Protein AF-0000000079727517 (afdb_homodimer)

Radius of gyration: 18.73 Å; Cα contacts (8 Å, |Δi|>4): 676; chains: 2; bounding box: 42×59×42 Å

Solvent-accessible surface area (backbone atoms only — not comparable to full-atom values): 14685 Å² total; per-residue (Å²): 104,67,64,55,51,48,47,49,37,67,72,33,65,82,34,53,76,78,27,42,38,37,55,71,41,51,51,40,84,72,49,74,44,89,66,42,35,34,29,32,32,32,45,35,50,65,54,44,8,37,54,83,44,29,51,29,67,19,50,52,42,23,54,49,39,59,41,45,49,61,43,48,35,61,50,65,74,39,60,62,46,68,41,34,43,36,39,41,49,72,45,89,45,62,44,76,40,50,35,39,38,41,27,34,61,76,47,73,62,93,48,37,38,35,34,38,33,40,32,25,42,84,83,69,42,74,25,33,37,35,40,37,35,31,37,54,53,73,58,102,73,63,71,130,105,68,67,57,50,48,47,47,35,66,73,34,65,83,33,53,75,76,27,41,39,37,55,71,40,50,50,40,84,72,49,74,43,90,66,41,34,34,31,33,34,32,45,34,50,64,56,44,7,38,54,85,43,30,50,30,66,17,50,52,43,24,54,50,39,61,41,45,51,60,44,48,34,63,50,65,75,39,60,62,46,68,40,33,42,36,37,41,50,71,44,89,44,61,44,76,41,49,36,39,37,41,27,33,58,76,45,72,62,94,49,37,38,36,35,38,33,40,30,25,41,82,83,69,43,74,25,33,39,35,39,37,36,32,36,55,52,74,56,96,78,58,71,131

Sequence (288 aa):
MQKELEKFSKFAPSFKLPPPAFVELSGEFISYRRKKELTCSFYIEPRFSNPMGVFQGGFLAAAFDNTFGPLCYLAAGKPTTTLELSVSYIRMIKENQRIRVTARVVARGNQHIYLEAEAFDEEEKLVAKSTTQVLILKFPGEQSMQKELEKFSKFAPSFKLPPPAFVELSGEFISYRRKKELTCSFYIEPRFSNPMGVFQGGFLAAAFDNTFGPLCYLAAGKPTTTLELSVSYIRMIKENQRIRVTARVVARGNQHIYLEAEAFDEEEKLVAKSTTQVLILKFPGEQS

Organism: NCBI:txid2484979

Nearest PDB structures (foldseek):
  4xy5-assembly1_A  TM=9.580E-01  e=8.318E-10  Streptococcus pneumoniae TIGR4
  4zrb-assembly1_D  TM=9.451E-01  e=8.837E-10  Streptococcus pneumoniae TIGR4
  3lbe-assembly1_B  TM=9.459E-01  e=8.837E-10  Streptococcus mutans UA159
  4xy6-assembly1_A  TM=9.466E-01  e=9.974E-10  Streptococcus pneumoniae TIGR4
  2ov9-assembly1_A  TM=8.703E-01  e=6.892E-08  Rhodococcus jostii RHA1

pLDDT: mean 87.66, std 15.04, range [43.44, 98.94]

InterPro domains:
  IPR003736 Phenylacetic acid degradation-related domain [TIGR00369] (37-135)
  IPR006683 Thioesterase domain [PF03061] (53-128)
  IPR029069 HotDog domain superfamily [SSF54637] (17-132)
  IPR039298 Acyl-coenzyme A thioesterase 13 [PTHR21660] (24-132)

Foldseek 3Di:
DVVLQVVVCVLPVVAPPPHPLCVVQVKDWDDDDQLWKTKIKGAFAQVQADPVQWRDPVVVQSVQCSGCLSSVCRNLVAHKAWDDKDKFFDAIDGHGFMKMKMKGFPDDDDFKTKMKMWIATPVRDTGMIMITMMTGDDPPPPDD/DVVVQVVVCVLPVVAPPPHPLCVVQVKDWDDDDQLWKTKIKGAFAQVQADPVQWRDPVVVQSVQCSGCLSSVCRNLVADKAWDDKDKDFDAIDGHGFMKMKMKGFPDDDPFKTKMKMWIATPVRDTGMIMITMMTGDDDPPDDD

Secondary structure (DSSP, 8-state):
-HHHHHHHHHHSTTS-SSPHHHHHTTEEEEEEETTTEEEEEEE--GGGB-TTSBBPHHHHHHHHHHHHHHHHHHHHSS-EEEEEEEEEE-S--BSSSEEEEEEEEEEE-SSEEEEEEEEE-TT--EEEEEEEEEEEPPPTT---/-HHHHHHHHHHSTTS-SSPHHHHHTT-EEEEEETTTEEEEEEE--GGGB-TTSBBPHHHHHHHHHHHHHHHHHHHHSS-EEEEEEEEEE-S--BSSSEEEEEEEEEEE-SSEEEEEEEEE-TT--EEEEEEEEEEEPPPTT---

Structure (mmCIF, N/CA/C/O backbone):
data_AF-0000000079727517-model_v1
#
loop_
_entity.id
_entity.type
_entity.pdbx_description
1 polymer 'PaaI family thioesterase'
#
loop_
_atom_site.group_PDB
_atom_site.id
_atom_site.type_symbol
_atom_site.label_atom_id
_atom_site.label_alt_id
_atom_site.label_comp_id
_atom_site.label_asym_id
_atom_site.label_entity_id
_atom_site.label_seq_id
_atom_site.pdbx_PDB_ins_code
_atom_site.Cartn_x
_atom_site.Cartn_y
_atom_site.Cartn_z
_atom_site.occupancy
_atom_site.B_iso_or_equiv
_atom_site.auth_seq_id
_atom_site.auth_comp_id
_atom_site.auth_asym_id
_atom_site.auth_atom_id
_atom_site.pdbx_PDB_model_num
ATOM 1 N N . MET A 1 1 ? -12.406 21.828 7.949 1 52.94 1 MET A N 1
ATOM 2 C CA . MET A 1 1 ? -11.734 21.078 6.902 1 52.94 1 MET A CA 1
ATOM 3 C C . MET A 1 1 ? -11.125 22 5.863 1 52.94 1 MET A C 1
ATOM 5 O O . MET A 1 1 ? -9.945 21.875 5.523 1 52.94 1 MET A O 1
ATOM 9 N N . GLN A 1 2 ? -11.984 22.859 5.402 1 55.66 2 GLN A N 1
ATOM 10 C CA . GLN A 1 2 ? -11.516 23.797 4.398 1 55.66 2 GLN A CA 1
ATOM 11 C C . GLN A 1 2 ? -10.375 24.656 4.941 1 55.66 2 GLN A C 1
ATOM 13 O O . GLN A 1 2 ? -9.383 24.891 4.254 1 55.66 2 GLN A O 1
ATOM 18 N N . LYS A 1 3 ? -10.539 25.172 6.156 1 56.41 3 LYS A N 1
ATOM 19 C CA . LYS A 1 3 ? -9.523 26.016 6.77 1 56.41 3 LYS A CA 1
ATOM 20 C C . LYS A 1 3 ? -8.211 25.266 6.957 1 56.41 3 LYS A C 1
ATOM 22 O O . LYS A 1 3 ? -7.129 25.828 6.746 1 56.41 3 LYS A O 1
ATOM 27 N N . GLU A 1 4 ? -8.32 24 7.293 1 56.59 4 GLU A N 1
ATOM 28 C CA . GLU A 1 4 ? -7.133 23.156 7.488 1 56.59 4 GLU A CA 1
ATOM 29 C C . GLU A 1 4 ? -6.426 22.891 6.164 1 56.59 4 GLU A C 1
ATOM 31 O O . GLU A 1 4 ? -5.195 22.891 6.102 1 56.59 4 GLU A O 1
ATOM 36 N N . LEU A 1 5 ? -7.285 22.641 5.199 1 61.28 5 LEU A N 1
ATOM 37 C CA . LEU A 1 5 ? -6.723 22.469 3.865 1 61.28 5 LEU A CA 1
ATOM 38 C C . LEU A 1 5 ? -5.996 23.734 3.41 1 61.28 5 LEU A C 1
ATOM 40 O O . LEU A 1 5 ? -4.926 23.641 2.803 1 61.28 5 LEU A O 1
ATOM 44 N N . GLU A 1 6 ? -6.676 24.859 3.695 1 57.47 6 GLU A N 1
ATOM 45 C CA . GLU A 1 6 ? -6.09 26.156 3.359 1 57.47 6 GLU A CA 1
ATOM 46 C C . GLU A 1 6 ? -4.785 26.375 4.117 1 57.47 6 GLU A C 1
ATOM 48 O O . GLU A 1 6 ? -3.834 26.938 3.57 1 57.47 6 GLU A O 1
ATOM 53 N N . LYS A 1 7 ? -4.902 26.016 5.32 1 56.25 7 LYS A N 1
ATOM 54 C CA . LYS A 1 7 ? -3.691 26.125 6.133 1 56.25 7 LYS A CA 1
ATOM 55 C C . LYS A 1 7 ? -2.584 25.219 5.586 1 56.25 7 LYS A C 1
ATOM 57 O O . LYS A 1 7 ? -1.417 25.609 5.555 1 56.25 7 LYS A O 1
ATOM 62 N N . PHE A 1 8 ? -3.016 24 5.227 1 57.41 8 PHE A N 1
ATOM 63 C CA . PHE A 1 8 ? -2.055 23.109 4.578 1 57.41 8 PHE A CA 1
ATOM 64 C C . PHE A 1 8 ? -1.468 23.766 3.334 1 57.41 8 PHE A C 1
ATOM 66 O O . PHE A 1 8 ? -0.267 23.656 3.078 1 57.41 8 PHE A O 1
ATOM 73 N N . SER A 1 9 ? -2.375 24.312 2.592 1 58.44 9 SER A N 1
ATOM 74 C CA . SER A 1 9 ? -1.957 24.984 1.364 1 58.44 9 SER A CA 1
ATOM 75 C C . SER A 1 9 ? -0.999 26.141 1.659 1 58.44 9 SER A C 1
ATOM 77 O O . SER A 1 9 ? -0.076 26.391 0.884 1 58.44 9 SER A O 1
ATOM 79 N N . LYS A 1 10 ? -1.221 26.891 2.701 1 55.22 10 LYS A N 1
ATOM 80 C CA . LYS A 1 10 ? -0.375 28.016 3.08 1 55.22 10 LYS A CA 1
ATOM 81 C C . LYS A 1 10 ? 1.001 27.547 3.539 1 55.22 10 LYS A C 1
ATOM 83 O O . LYS A 1 10 ? 2.004 28.219 3.316 1 55.22 10 LYS A O 1
ATOM 88 N N . PHE A 1 11 ? 0.916 26.453 4.184 1 52.47 11 PHE A N 1
ATOM 89 C CA . PHE A 1 11 ? 2.16 25.953 4.75 1 52.47 11 PHE A CA 1
ATOM 90 C C . PHE A 1 11 ? 2.979 25.219 3.686 1 52.47 11 PHE A C 1
ATOM 92 O O . PHE A 1 11 ? 4.203 25.141 3.793 1 52.47 11 PHE A O 1
ATOM 99 N N . ALA A 1 12 ? 2.416 24.719 2.783 1 50.53 12 ALA A N 1
ATOM 100 C CA . ALA A 1 12 ? 3.127 24.062 1.687 1 50.53 12 ALA A CA 1
ATOM 101 C C . ALA A 1 12 ? 2.643 24.578 0.334 1 50.53 12 ALA A C 1
ATOM 103 O O . ALA A 1 12 ? 2.102 23.828 -0.471 1 50.53 12 ALA A O 1
ATOM 104 N N . PRO A 1 13 ? 2.791 25.875 0.227 1 52.28 13 PRO A N 1
ATOM 105 C CA . PRO A 1 13 ? 2.25 26.484 -0.99 1 52.28 13 PRO A CA 1
ATOM 106 C C . PRO A 1 13 ? 2.709 25.766 -2.26 1 52.28 13 PRO A C 1
ATOM 108 O O . PRO A 1 13 ? 2.006 25.797 -3.275 1 52.28 13 PRO A O 1
ATOM 111 N N . SER A 1 14 ? 3.809 25.297 -2.127 1 52.78 14 SER A N 1
ATOM 112 C CA . SER A 1 14 ? 4.348 24.641 -3.314 1 52.78 14 SER A CA 1
ATOM 113 C C . SER A 1 14 ? 3.795 23.234 -3.471 1 52.78 14 SER A C 1
ATOM 115 O O . SER A 1 14 ? 4.027 22.578 -4.488 1 52.78 14 SER A O 1
ATOM 117 N N . PHE A 1 15 ? 3.062 22.922 -2.453 1 56.5 15 PHE A N 1
ATOM 118 C CA . PHE A 1 15 ? 2.586 21.531 -2.453 1 56.5 15 PHE A CA 1
ATOM 119 C C . PHE A 1 15 ? 1.224 21.438 -3.125 1 56.5 15 PHE A C 1
ATOM 121 O O . PHE A 1 15 ? 0.347 22.266 -2.896 1 56.5 15 PHE A O 1
ATOM 128 N N . LYS A 1 16 ? 1.167 20.734 -4.137 1 61.16 16 LYS A N 1
ATOM 129 C CA . LYS A 1 16 ? -0.107 20.484 -4.801 1 61.16 16 LYS A CA 1
ATOM 130 C C . LYS A 1 16 ? -1.099 19.812 -3.852 1 61.16 16 LYS A C 1
ATOM 132 O O . LYS A 1 16 ? -0.852 18.719 -3.363 1 61.16 16 LYS A O 1
ATOM 137 N N . LEU A 1 17 ? -1.995 20.484 -3.213 1 68.38 17 LEU A N 1
ATOM 138 C CA . LEU A 1 17 ? -3.041 19.906 -2.379 1 68.38 17 LEU A CA 1
ATOM 139 C C . LEU A 1 17 ? -4.375 19.891 -3.113 1 68.38 17 LEU A C 1
ATOM 141 O O . LEU A 1 17 ? -4.73 20.859 -3.791 1 68.38 17 LEU A O 1
ATOM 145 N N . PRO A 1 18 ? -5.059 18.781 -3.016 1 78.38 18 PRO A N 1
ATOM 146 C CA . PRO A 1 18 ? -4.621 17.5 -2.465 1 78.38 18 PRO A CA 1
ATOM 147 C C . PRO A 1 18 ? -3.549 16.828 -3.32 1 78.38 18 PRO A C 1
ATOM 149 O O . PRO A 1 18 ? -3.467 17.078 -4.523 1 78.38 18 PRO A O 1
ATOM 152 N N . PRO A 1 19 ? -2.715 16 -2.734 1 82.44 19 PRO A N 1
ATOM 153 C CA . PRO A 1 19 ? -1.69 15.297 -3.504 1 82.44 19 PRO A CA 1
ATOM 154 C C . PRO A 1 19 ? -2.283 14.414 -4.605 1 82.44 19 PRO A C 1
ATOM 156 O O . PRO A 1 19 ? -3.398 13.906 -4.461 1 82.44 19 PRO A O 1
ATOM 159 N N . PRO A 1 20 ? -1.533 14.289 -5.738 1 86 20 PRO A N 1
ATOM 160 C CA . PRO A 1 20 ? -1.997 13.438 -6.836 1 86 20 PRO A CA 1
ATOM 161 C C . PRO A 1 20 ? -2.396 12.039 -6.371 1 86 20 PRO A C 1
ATOM 163 O O . PRO A 1 20 ? -3.424 11.516 -6.805 1 86 20 PRO A O 1
ATOM 166 N N . ALA A 1 21 ? -1.623 11.492 -5.484 1 87.38 21 ALA A N 1
ATOM 167 C CA . ALA A 1 21 ? -1.908 10.148 -4.98 1 87.38 21 ALA A CA 1
ATOM 168 C C . ALA A 1 21 ? -3.273 10.102 -4.305 1 87.38 21 ALA A C 1
ATOM 170 O O . ALA A 1 21 ? -3.971 9.086 -4.371 1 87.38 21 ALA A O 1
ATOM 171 N N . PHE A 1 22 ? -3.684 11.156 -3.643 1 90.44 22 PHE A N 1
ATOM 172 C CA . PHE A 1 22 ? -4.977 11.25 -2.975 1 90.44 22 PHE A CA 1
ATOM 173 C C . PHE A 1 22 ? -6.105 11.328 -3.994 1 90.44 22 PHE A C 1
ATOM 175 O O . PHE A 1 22 ? -7.117 10.633 -3.865 1 90.44 22 PHE A O 1
ATOM 182 N N . VAL A 1 23 ? -5.867 12.062 -4.977 1 89.44 23 VAL A N 1
ATOM 183 C CA . VAL A 1 23 ? -6.852 12.227 -6.043 1 89.44 23 VAL A CA 1
ATOM 184 C C . VAL A 1 23 ? -7.02 10.914 -6.801 1 89.44 23 VAL A C 1
ATOM 186 O O . VAL A 1 23 ? -8.141 10.531 -7.148 1 89.44 23 VAL A O 1
ATOM 189 N N . GLU A 1 24 ? -5.945 10.25 -7.016 1 91.38 24 GLU A N 1
ATOM 190 C CA . GLU A 1 24 ? -5.953 9 -7.77 1 91.38 24 GLU A CA 1
ATOM 191 C C . GLU A 1 24 ? -6.867 7.965 -7.117 1 91.38 24 GLU A C 1
ATOM 193 O O . GLU A 1 24 ? -7.527 7.188 -7.809 1 91.38 24 GLU A O 1
ATOM 198 N N . LEU A 1 25 ? -6.953 8.016 -5.781 1 93.56 25 LEU A N 1
ATOM 199 C CA . LEU A 1 25 ? -7.781 7.055 -5.062 1 93.56 25 LEU A CA 1
ATOM 200 C C . LEU A 1 25 ? -9.156 7.637 -4.77 1 93.56 25 LEU A C 1
ATOM 202 O O . LEU A 1 25 ? -9.867 7.148 -3.889 1 93.56 25 LEU A O 1
ATOM 206 N N . SER A 1 26 ? -9.469 8.789 -5.418 1 94 26 SER A N 1
ATOM 207 C CA . SER A 1 26 ? -10.75 9.445 -5.215 1 94 26 SER A CA 1
ATOM 208 C C . SER A 1 26 ? -10.977 9.773 -3.744 1 94 26 SER A C 1
ATOM 210 O O . SER A 1 26 ? -12.055 9.508 -3.201 1 94 26 SER A O 1
ATOM 212 N N . GLY A 1 27 ? -9.945 10.312 -3.133 1 93.75 27 GLY A N 1
ATOM 213 C CA . GLY A 1 27 ? -9.977 10.633 -1.714 1 93.75 27 GLY A CA 1
ATOM 214 C C . GLY A 1 27 ? -10.836 11.836 -1.392 1 93.75 27 GLY A C 1
ATOM 215 O O . GLY A 1 27 ? -10.938 12.766 -2.195 1 93.75 27 GLY A O 1
ATOM 216 N N . GLU A 1 28 ? -11.484 11.781 -0.248 1 91.75 28 GLU A N 1
ATOM 217 C CA . GLU A 1 28 ? -12.227 12.898 0.337 1 91.75 28 GLU A CA 1
ATOM 218 C C . GLU A 1 28 ? -11.898 13.055 1.818 1 91.75 28 GLU A C 1
ATOM 220 O O . GLU A 1 28 ? -11.859 12.078 2.562 1 91.75 28 GLU A O 1
ATOM 225 N N . PHE A 1 29 ? -11.664 14.25 2.182 1 91.5 29 PHE A N 1
ATOM 226 C CA . PHE A 1 29 ? -11.492 14.531 3.6 1 91.5 29 PHE A CA 1
ATOM 227 C C . PHE A 1 29 ? -12.836 14.602 4.309 1 91.5 29 PHE A C 1
ATOM 229 O O . PHE A 1 29 ? -13.734 15.32 3.871 1 91.5 29 PHE A O 1
ATOM 236 N N . ILE A 1 30 ? -12.93 13.883 5.418 1 93.81 30 ILE A N 1
ATOM 237 C CA . ILE A 1 30 ? -14.219 13.789 6.098 1 93.81 30 ILE A CA 1
ATOM 238 C C . ILE A 1 30 ? -14.18 14.602 7.391 1 93.81 30 ILE A C 1
ATOM 240 O O . ILE A 1 30 ? -15.078 15.398 7.664 1 93.81 30 ILE A O 1
ATOM 244 N N . SER A 1 31 ? -13.219 14.352 8.242 1 93.25 31 SER A N 1
ATOM 245 C CA . SER A 1 31 ? -13.133 15.055 9.516 1 93.25 31 SER A CA 1
ATOM 246 C C . SER A 1 31 ? -11.695 15.133 10.008 1 93.25 31 SER A C 1
ATOM 248 O O . SER A 1 31 ? -10.844 14.344 9.586 1 93.25 31 SER A O 1
ATOM 250 N N . TYR A 1 32 ? -11.492 16.141 10.812 1 93.19 32 TYR A N 1
ATOM 251 C CA . TYR A 1 32 ? -10.172 16.391 11.383 1 93.19 32 TYR A CA 1
ATOM 252 C C . TYR A 1 32 ? -10.281 16.906 12.805 1 93.19 32 TYR A C 1
ATOM 254 O O . TYR A 1 32 ? -11.008 17.875 13.07 1 93.19 32 TYR A O 1
ATOM 262 N N . ARG A 1 33 ? -9.68 16.141 13.688 1 93.69 33 ARG A N 1
ATOM 263 C CA . ARG A 1 33 ? -9.43 16.656 15.031 1 93.69 33 ARG A CA 1
ATOM 264 C C . ARG A 1 33 ? -7.98 17.109 15.18 1 93.69 33 ARG A C 1
ATOM 266 O O . ARG A 1 33 ? -7.055 16.312 15.016 1 93.69 33 ARG A O 1
ATOM 273 N N . ARG A 1 34 ? -7.727 18.25 15.586 1 90.56 34 ARG A N 1
ATOM 274 C CA . ARG A 1 34 ? -6.438 18.938 15.523 1 90.56 34 ARG A CA 1
ATOM 275 C C . ARG A 1 34 ? -5.34 18.078 16.141 1 90.56 34 ARG A C 1
ATOM 277 O O . ARG A 1 34 ? -5.395 17.75 17.328 1 90.56 34 ARG A O 1
ATOM 284 N N . LYS A 1 35 ? -4.367 17.688 15.281 1 91.56 35 LYS A N 1
ATOM 285 C CA . LYS A 1 35 ? -3.119 17 15.609 1 91.56 35 LYS A CA 1
ATOM 286 C C . LYS A 1 35 ? -3.387 15.633 16.234 1 91.56 35 LYS A C 1
ATOM 288 O O . LYS A 1 35 ? -2.473 14.992 16.75 1 91.56 35 LYS A O 1
ATOM 293 N N . LYS A 1 36 ? -4.641 15.195 16.125 1 95.31 36 LYS A N 1
ATOM 294 C CA . LYS A 1 36 ? -4.969 13.969 16.844 1 95.31 36 LYS A CA 1
ATOM 295 C C . LYS A 1 36 ? -5.531 12.914 15.898 1 95.31 36 LYS A C 1
ATOM 297 O O . LYS A 1 36 ? -5.195 11.734 16.016 1 95.31 36 LYS A O 1
ATOM 302 N N . GLU A 1 37 ? -6.414 13.391 15.047 1 97.12 37 GLU A N 1
ATOM 303 C CA . GLU A 1 37 ? -7.156 12.406 14.266 1 97.12 37 GLU A CA 1
ATOM 304 C C . GLU A 1 37 ? -7.555 12.969 12.906 1 97.12 37 GLU A C 1
ATOM 306 O O . GLU A 1 37 ? -7.914 14.141 12.797 1 97.12 37 GLU A O 1
ATOM 311 N N . LEU A 1 38 ? -7.5 12.172 11.875 1 96.38 38 LEU A N 1
ATOM 312 C CA . LEU A 1 38 ? -7.949 12.5 10.531 1 96.38 38 LEU A CA 1
ATOM 313 C C . LEU A 1 38 ? -8.758 11.352 9.93 1 96.38 38 LEU A C 1
ATOM 315 O O . LEU A 1 38 ? -8.359 10.188 10.023 1 96.38 38 LEU A O 1
ATOM 319 N N . THR A 1 39 ? -9.906 11.695 9.391 1 97.38 39 THR A N 1
ATOM 320 C CA . THR A 1 39 ? -10.727 10.719 8.688 1 97.38 39 THR A CA 1
ATOM 321 C C . THR A 1 39 ? -10.875 11.086 7.215 1 97.38 39 THR A C 1
ATOM 323 O O . THR A 1 39 ? -11.18 12.234 6.883 1 97.38 39 THR A O 1
ATOM 326 N N . CYS A 1 40 ? -10.602 10.156 6.367 1 96.62 40 CYS A N 1
ATOM 327 C CA . CYS A 1 40 ? -10.773 10.289 4.922 1 96.62 40 CYS A CA 1
ATOM 328 C C . CYS A 1 40 ? -11.656 9.172 4.371 1 96.62 40 CYS A C 1
ATOM 330 O O . CYS A 1 40 ? -11.875 8.164 5.043 1 96.62 40 CYS A O 1
ATOM 332 N N . SER A 1 41 ? -12.172 9.398 3.217 1 97.25 41 SER A N 1
ATOM 333 C CA . SER A 1 41 ? -12.906 8.383 2.467 1 97.25 41 SER A CA 1
ATOM 334 C C . SER A 1 41 ? -12.32 8.195 1.074 1 97.25 41 SER A C 1
ATOM 336 O O . SER A 1 41 ? -11.766 9.133 0.491 1 97.25 41 SER A O 1
ATOM 338 N N . PHE A 1 42 ? -12.406 6.961 0.565 1 97.38 42 PHE A N 1
ATOM 339 C CA . PHE A 1 42 ? -11.875 6.609 -0.747 1 97.38 42 PHE A CA 1
ATOM 340 C C . PHE A 1 42 ? -12.867 5.758 -1.523 1 97.38 42 PHE A C 1
ATOM 342 O O . PHE A 1 42 ? -13.516 4.875 -0.955 1 97.38 42 PHE A O 1
ATOM 349 N N . TYR A 1 43 ? -12.953 6.035 -2.785 1 96.69 43 TYR A N 1
ATOM 350 C CA . TYR A 1 43 ? -13.797 5.215 -3.652 1 96.69 43 TYR A CA 1
ATOM 351 C C . TYR A 1 43 ? -12.969 4.141 -4.348 1 96.69 43 TYR A C 1
ATOM 353 O O . TYR A 1 43 ? -11.984 4.441 -5.023 1 96.69 43 TYR A O 1
ATOM 361 N N . ILE A 1 44 ? -13.406 2.934 -4.207 1 94.12 44 ILE A N 1
ATOM 362 C CA . ILE A 1 44 ? -12.656 1.797 -4.73 1 94.12 44 ILE A CA 1
ATOM 363 C C . ILE A 1 44 ? -13.047 1.555 -6.188 1 94.12 44 ILE A C 1
ATOM 365 O O . ILE A 1 44 ? -14.023 0.857 -6.473 1 94.12 44 ILE A O 1
ATOM 369 N N . GLU A 1 45 ? -12.211 2.025 -7.07 1 94.12 45 GLU A N 1
ATOM 370 C CA . GLU A 1 45 ? -12.406 1.824 -8.5 1 94.12 45 GLU A CA 1
ATOM 371 C C . GLU A 1 45 ? -11.922 0.447 -8.938 1 94.12 45 GLU A C 1
ATOM 373 O O . GLU A 1 45 ? -10.945 -0.074 -8.391 1 94.12 45 GLU A O 1
ATOM 378 N N . PRO A 1 46 ? -12.531 -0.098 -9.984 1 91.75 46 PRO A N 1
ATOM 379 C CA . PRO A 1 46 ? -12.164 -1.426 -10.477 1 91.75 46 PRO A CA 1
ATOM 380 C C . PRO A 1 46 ? -10.695 -1.513 -10.891 1 91.75 46 PRO A C 1
ATOM 382 O O . PRO A 1 46 ? -10.094 -2.584 -10.82 1 91.75 46 PRO A O 1
ATOM 385 N N . ARG A 1 47 ? -10.078 -0.412 -11.273 1 91.69 47 ARG A N 1
ATOM 386 C CA . ARG A 1 47 ? -8.695 -0.409 -11.75 1 91.69 47 ARG A CA 1
ATOM 387 C C . ARG A 1 47 ? -7.727 -0.738 -10.617 1 91.69 47 ARG A C 1
ATOM 389 O O . ARG A 1 47 ? -6.559 -1.041 -10.859 1 91.69 47 ARG A O 1
ATOM 396 N N . PHE A 1 48 ? -8.227 -0.704 -9.336 1 92.94 48 PHE A N 1
ATOM 397 C CA . PHE A 1 48 ? -7.375 -1.003 -8.188 1 92.94 48 PHE A CA 1
ATOM 398 C C . PHE A 1 48 ? -7.688 -2.387 -7.629 1 92.94 48 PHE A C 1
ATOM 400 O O . PHE A 1 48 ? -7.25 -2.73 -6.531 1 92.94 48 PHE A O 1
ATOM 407 N N . SER A 1 49 ? -8.453 -3.158 -8.398 1 87.88 49 SER A N 1
ATOM 408 C CA . SER A 1 49 ? -8.922 -4.445 -7.898 1 87.88 49 SER A CA 1
ATOM 409 C C . SER A 1 49 ? -8.039 -5.586 -8.391 1 87.88 49 SER A C 1
ATOM 411 O O . SER A 1 49 ? -7.355 -5.453 -9.406 1 87.88 49 SER A O 1
ATOM 413 N N . ASN A 1 50 ? -8.125 -6.648 -7.605 1 81.38 50 ASN A N 1
ATOM 414 C CA . ASN A 1 50 ? -7.527 -7.898 -8.062 1 81.38 50 ASN A CA 1
ATOM 415 C C . ASN A 1 50 ? -8.43 -8.617 -9.062 1 81.38 50 ASN A C 1
ATOM 417 O O . ASN A 1 50 ? -9.484 -8.094 -9.438 1 81.38 50 ASN A O 1
ATOM 421 N N . PRO A 1 51 ? -7.918 -9.781 -9.562 1 76.81 51 PRO A N 1
ATOM 422 C CA . PRO A 1 51 ? -8.695 -10.469 -10.586 1 76.81 51 PRO A CA 1
ATOM 423 C C . PRO A 1 51 ? -10.094 -10.859 -10.109 1 76.81 51 PRO A C 1
ATOM 425 O O . PRO A 1 51 ? -10.984 -11.102 -10.922 1 76.81 51 PRO A O 1
ATOM 428 N N . MET A 1 52 ? -10.328 -10.859 -8.828 1 79 52 MET A N 1
ATOM 429 C CA . MET A 1 52 ? -11.609 -11.281 -8.266 1 79 52 MET A CA 1
ATOM 430 C C . MET A 1 52 ? -12.508 -10.078 -7.996 1 79 52 MET A C 1
ATOM 432 O O . MET A 1 52 ? -13.555 -10.211 -7.367 1 79 52 MET A O 1
ATOM 436 N N . GLY A 1 53 ? -12.086 -8.914 -8.359 1 82.81 53 GLY A N 1
ATOM 437 C CA . GLY A 1 53 ? -12.875 -7.711 -8.133 1 82.81 53 GLY A CA 1
ATOM 438 C C . GLY A 1 53 ? -12.773 -7.191 -6.715 1 82.81 53 GLY A C 1
ATOM 439 O O . GLY A 1 53 ? -13.68 -6.512 -6.23 1 82.81 53 GLY A O 1
ATOM 440 N N . VAL A 1 54 ? -11.82 -7.66 -6.09 1 88.06 54 VAL A N 1
ATOM 441 C CA . VAL A 1 54 ? -11.578 -7.246 -4.715 1 88.06 54 VAL A CA 1
ATOM 442 C C . VAL A 1 54 ? -10.477 -6.191 -4.676 1 88.06 54 VAL A C 1
ATOM 444 O O . VAL A 1 54 ? -9.5 -6.281 -5.426 1 88.06 54 VAL A O 1
ATOM 447 N N . PHE A 1 55 ? -10.734 -5.176 -3.838 1 91.31 55 PHE A N 1
ATOM 448 C CA . PHE A 1 55 ? -9.734 -4.133 -3.66 1 91.31 55 PHE A CA 1
ATOM 449 C C . PHE A 1 55 ? -8.391 -4.734 -3.262 1 91.31 55 PHE A C 1
ATOM 451 O O . PHE A 1 55 ? -8.297 -5.438 -2.254 1 91.31 55 PHE A O 1
ATOM 458 N N . GLN A 1 56 ? -7.441 -4.516 -4.051 1 93.62 56 GLN A N 1
ATOM 459 C CA . GLN A 1 56 ? -6.133 -5.098 -3.768 1 93.62 56 GLN A CA 1
ATOM 460 C C . GLN A 1 56 ? -5.566 -4.562 -2.457 1 93.62 56 GLN A C 1
ATOM 462 O O . GLN A 1 56 ? -5.637 -3.361 -2.186 1 93.62 56 GLN A O 1
ATOM 467 N N . GLY A 1 57 ? -4.895 -5.336 -1.666 1 94.69 57 GLY A N 1
ATOM 468 C CA . GLY A 1 57 ? -4.352 -4.98 -0.364 1 94.69 57 GLY A CA 1
ATOM 469 C C . GLY A 1 57 ? -3.336 -3.857 -0.428 1 94.69 57 GLY A C 1
ATOM 470 O O . GLY A 1 57 ? -3.283 -3.01 0.465 1 94.69 57 GLY A O 1
ATOM 471 N N . GLY A 1 58 ? -2.521 -3.9 -1.414 1 96.25 58 GLY A N 1
ATOM 472 C CA . GLY A 1 58 ? -1.539 -2.844 -1.586 1 96.25 58 GLY A CA 1
ATOM 473 C C . GLY A 1 58 ? -2.164 -1.475 -1.781 1 96.25 58 GLY A C 1
ATOM 474 O O . GLY A 1 58 ? -1.659 -0.477 -1.262 1 96.25 58 GLY A O 1
ATOM 475 N N . PHE A 1 59 ? -3.207 -1.389 -2.494 1 96.31 59 PHE A N 1
ATOM 476 C CA . PHE A 1 59 ? -3.865 -0.104 -2.697 1 96.31 59 PHE A CA 1
ATOM 477 C C . PHE A 1 59 ? -4.609 0.329 -1.44 1 96.31 59 PHE A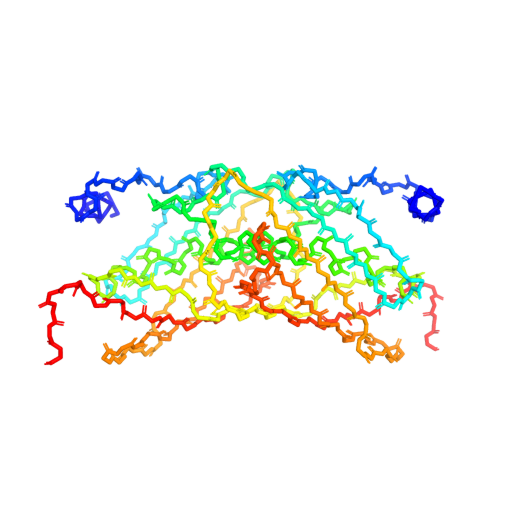 C 1
ATOM 479 O O . PHE A 1 59 ? -4.766 1.524 -1.186 1 96.31 59 PHE A O 1
ATOM 486 N N . LEU A 1 60 ? -5.109 -0.625 -0.692 1 97.44 60 LEU A N 1
ATOM 487 C CA . LEU A 1 60 ? -5.625 -0.285 0.628 1 97.44 60 LEU A CA 1
ATOM 488 C C . LEU A 1 60 ? -4.531 0.325 1.5 1 97.44 60 LEU A C 1
ATOM 490 O O . LEU A 1 60 ? -4.785 1.272 2.246 1 97.44 60 LEU A O 1
ATOM 494 N N . ALA A 1 61 ? -3.314 -0.226 1.446 1 98.25 61 ALA A N 1
ATOM 495 C CA . ALA A 1 61 ? -2.17 0.383 2.119 1 98.25 61 ALA A CA 1
ATOM 496 C C . ALA A 1 61 ? -1.975 1.828 1.67 1 98.25 61 ALA A C 1
ATOM 498 O O . ALA A 1 61 ? -1.643 2.697 2.48 1 98.25 61 ALA A O 1
ATOM 499 N N . ALA A 1 62 ? -2.162 2.072 0.365 1 97.62 62 ALA A N 1
ATOM 500 C CA . ALA A 1 62 ? -2.049 3.428 -0.167 1 97.62 62 ALA A CA 1
ATOM 501 C C . ALA A 1 62 ? -3.111 4.344 0.434 1 97.62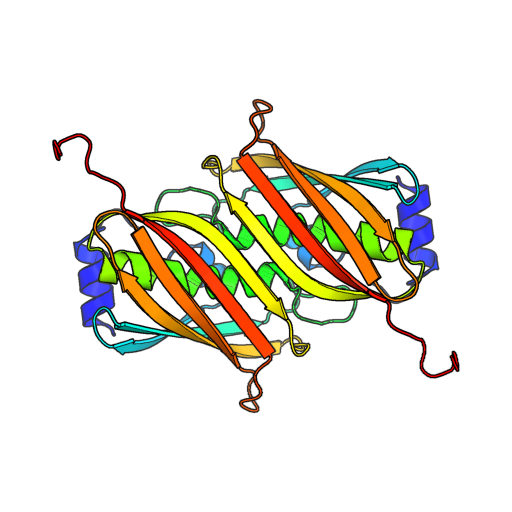 62 ALA A C 1
ATOM 503 O O . ALA A 1 62 ? -2.85 5.52 0.698 1 97.62 62 ALA A O 1
ATOM 504 N N . ALA A 1 63 ? -4.309 3.852 0.618 1 97.81 63 ALA A N 1
ATOM 505 C CA . ALA A 1 63 ? -5.363 4.625 1.266 1 97.81 63 ALA A CA 1
ATOM 506 C C . ALA A 1 63 ? -4.965 5.012 2.688 1 97.81 63 ALA A C 1
ATOM 508 O O . ALA A 1 63 ? -5.152 6.156 3.104 1 97.81 63 ALA A O 1
ATOM 509 N N . PHE A 1 64 ? -4.418 4.02 3.412 1 98.5 64 PHE A N 1
ATOM 510 C CA . PHE A 1 64 ? -3.91 4.316 4.746 1 98.5 64 PHE A CA 1
ATOM 511 C C . PHE A 1 64 ? -2.84 5.398 4.691 1 98.5 64 PHE A C 1
ATOM 513 O O . PHE A 1 64 ? -2.879 6.355 5.465 1 98.5 64 PHE A O 1
ATOM 520 N N . ASP A 1 65 ? -1.917 5.25 3.811 1 97.5 65 ASP A N 1
ATOM 521 C CA . ASP A 1 65 ? -0.805 6.188 3.68 1 97.5 65 ASP A CA 1
ATOM 522 C C . ASP A 1 65 ? -1.306 7.586 3.334 1 97.5 65 ASP A C 1
ATOM 524 O O . ASP A 1 65 ? -0.789 8.578 3.85 1 97.5 65 ASP A O 1
ATOM 528 N N . ASN A 1 66 ? -2.312 7.668 2.5 1 95.12 66 ASN A N 1
ATOM 529 C CA . ASN A 1 66 ? -2.92 8.938 2.115 1 95.12 66 ASN A CA 1
ATOM 530 C C . ASN A 1 66 ? -3.619 9.609 3.295 1 95.12 66 ASN A C 1
ATOM 532 O O . ASN A 1 66 ? -3.957 10.789 3.234 1 95.12 66 ASN A O 1
ATOM 536 N N . THR A 1 67 ? -3.887 8.875 4.281 1 96.19 67 THR A N 1
ATOM 537 C CA . THR A 1 67 ? -4.512 9.422 5.484 1 96.19 67 THR A CA 1
ATOM 538 C C . THR A 1 67 ? -3.457 9.734 6.543 1 96.19 67 THR A C 1
ATOM 540 O O . THR A 1 67 ? -3.494 10.797 7.164 1 96.19 67 THR A O 1
ATOM 543 N N . PHE A 1 68 ? -2.48 8.805 6.695 1 96.69 68 PHE A N 1
ATOM 544 C CA . PHE A 1 68 ? -1.374 9.008 7.621 1 96.69 68 PHE A CA 1
ATOM 545 C C . PHE A 1 68 ? -0.578 10.25 7.242 1 96.69 68 PHE A C 1
ATOM 547 O O . PHE A 1 68 ? -0.215 11.055 8.109 1 96.69 68 PHE A O 1
ATOM 554 N N . GLY A 1 69 ? -0.253 10.414 5.98 1 91.81 69 GLY A N 1
ATOM 555 C CA . GLY A 1 69 ? 0.618 11.469 5.488 1 91.81 69 GLY A CA 1
ATOM 556 C C . GLY A 1 69 ? 0.198 12.852 5.949 1 91.81 69 GLY A C 1
ATOM 557 O O . GLY A 1 69 ? 0.932 13.516 6.684 1 91.81 69 GLY A O 1
ATOM 558 N N . PRO A 1 70 ? -1.002 13.25 5.547 1 89.94 70 PRO A N 1
ATOM 559 C CA . PRO A 1 70 ? -1.463 14.578 5.949 1 89.94 70 PRO A CA 1
ATOM 560 C C . PRO A 1 70 ? -1.567 14.734 7.465 1 89.94 70 PRO A C 1
ATOM 562 O O . PRO A 1 70 ? -1.274 15.805 8 1 89.94 70 PRO A O 1
ATOM 565 N N . LEU A 1 71 ? -2 13.703 8.172 1 92.31 71 LEU A N 1
ATOM 566 C CA . LEU A 1 71 ? -2.096 13.805 9.625 1 92.31 71 LEU A CA 1
ATOM 567 C C . LEU A 1 71 ? -0.721 14.031 10.25 1 92.31 71 LEU A C 1
ATOM 569 O O . LEU A 1 71 ? -0.572 14.852 11.156 1 92.31 71 LEU A O 1
ATOM 573 N N . CYS A 1 72 ? 0.211 13.266 9.773 1 91.44 72 CYS A N 1
ATOM 574 C CA . CYS A 1 72 ? 1.569 13.414 10.281 1 91.44 72 CYS A CA 1
ATOM 575 C C . CYS A 1 72 ? 2.094 14.82 10.047 1 91.44 72 CYS A C 1
ATOM 577 O O . CYS A 1 72 ? 2.701 15.422 10.938 1 91.44 72 CYS A O 1
ATOM 579 N N . TYR A 1 73 ? 1.96 15.289 8.828 1 84.62 73 TYR A N 1
ATOM 580 C CA . TYR A 1 73 ? 2.406 16.641 8.5 1 84.62 73 TYR A CA 1
ATOM 581 C C . TYR A 1 73 ? 1.763 17.656 9.43 1 84.62 73 TYR A C 1
ATOM 583 O O . TYR A 1 73 ? 2.445 18.531 9.969 1 84.62 73 TYR A O 1
ATOM 591 N N . LEU A 1 74 ? 0.453 17.516 9.648 1 85.56 74 LEU A N 1
ATOM 592 C CA . LEU A 1 74 ? -0.294 18.438 10.484 1 85.56 74 LEU A CA 1
ATOM 593 C C . LEU A 1 74 ? 0.148 18.344 11.938 1 85.56 74 LEU A C 1
ATOM 595 O O . LEU A 1 74 ? 0.206 19.344 12.648 1 85.56 74 LEU A O 1
ATOM 599 N N . ALA A 1 75 ? 0.419 17.156 12.359 1 88.94 75 ALA A N 1
ATOM 600 C CA . ALA A 1 75 ? 0.812 16.922 13.75 1 88.94 75 ALA A CA 1
ATOM 601 C C . ALA A 1 75 ? 2.238 17.391 14 1 88.94 75 ALA A C 1
ATOM 603 O O . ALA A 1 75 ? 2.549 17.891 15.086 1 88.94 75 ALA A O 1
ATOM 604 N N . ALA A 1 76 ? 3.096 17.219 13.047 1 87.69 76 ALA A N 1
ATOM 605 C CA . ALA A 1 76 ? 4.508 17.547 13.211 1 87.69 76 ALA A CA 1
ATOM 606 C C . ALA A 1 76 ? 4.766 19.016 12.898 1 87.69 76 ALA A C 1
ATOM 608 O O . ALA A 1 76 ? 5.656 19.641 13.492 1 87.69 76 ALA A O 1
ATOM 609 N N . GLY A 1 77 ? 3.992 19.562 11.922 1 82.44 77 GLY A N 1
ATOM 610 C CA . GLY A 1 77 ? 4.258 20.906 11.438 1 82.44 77 GLY A CA 1
ATOM 611 C C . GLY A 1 77 ? 5.523 21 10.609 1 82.44 77 GLY A C 1
ATOM 612 O O . GLY A 1 77 ? 6.047 22.094 10.391 1 82.44 77 GLY A O 1
ATOM 613 N N . LYS A 1 78 ? 6.148 19.844 10.359 1 81.88 78 LYS A N 1
ATOM 614 C CA . LYS A 1 78 ? 7.371 19.688 9.578 1 81.88 78 LYS A CA 1
ATOM 615 C C . LYS A 1 78 ? 7.238 18.547 8.578 1 81.88 78 LYS A C 1
ATOM 617 O O . LYS A 1 78 ? 6.367 17.688 8.727 1 81.88 78 LYS A O 1
ATOM 622 N N . PRO A 1 79 ? 8.094 18.562 7.543 1 83.44 79 PRO A N 1
ATOM 623 C CA . PRO A 1 79 ? 8.102 17.391 6.652 1 83.44 79 PRO A CA 1
ATOM 624 C C . PRO A 1 79 ? 8.453 16.094 7.375 1 83.44 79 PRO A C 1
ATOM 626 O O . PRO A 1 79 ? 9.25 16.109 8.32 1 83.44 79 PRO A O 1
ATOM 629 N N . THR A 1 80 ? 7.824 15.102 6.965 1 89.31 80 THR A N 1
ATOM 630 C CA . THR A 1 80 ? 8.055 13.781 7.547 1 89.31 80 THR A CA 1
ATOM 631 C C . THR A 1 80 ? 8.297 12.742 6.453 1 89.31 80 THR A C 1
ATOM 633 O O . THR A 1 80 ? 8.008 12.992 5.281 1 89.31 80 THR A O 1
ATOM 636 N N . THR A 1 81 ? 8.938 11.664 6.805 1 91.81 81 THR A N 1
ATOM 637 C CA . THR A 1 81 ? 9.094 10.523 5.91 1 91.81 81 THR A CA 1
ATOM 638 C C . THR A 1 81 ? 8.727 9.227 6.617 1 91.81 81 THR A C 1
ATOM 640 O O . THR A 1 81 ? 9.023 9.047 7.805 1 91.81 81 THR A O 1
ATOM 643 N N . THR A 1 82 ? 8.008 8.445 5.941 1 95.81 82 THR A N 1
ATOM 644 C CA . THR A 1 82 ? 7.559 7.176 6.508 1 95.81 82 THR A CA 1
ATOM 645 C C . THR A 1 82 ? 8.719 6.191 6.621 1 95.81 82 THR A C 1
ATOM 647 O O . THR A 1 82 ? 9.469 5.996 5.668 1 95.81 82 THR A O 1
ATOM 650 N N . LEU A 1 83 ? 8.867 5.598 7.75 1 97.56 83 LEU A N 1
ATOM 651 C CA . LEU A 1 83 ? 9.898 4.586 7.973 1 97.56 83 LEU A CA 1
ATOM 652 C C . LEU A 1 83 ? 9.344 3.186 7.738 1 97.56 83 LEU A C 1
ATOM 654 O O . LEU A 1 83 ? 10.023 2.33 7.172 1 97.56 83 LEU A O 1
ATOM 658 N N . GLU A 1 84 ? 8.141 3 8.242 1 98.38 84 GLU A N 1
ATOM 659 C CA . GLU A 1 84 ? 7.5 1.691 8.148 1 98.38 84 GLU A CA 1
ATOM 660 C C . GLU A 1 84 ? 5.984 1.825 8.031 1 98.38 84 GLU A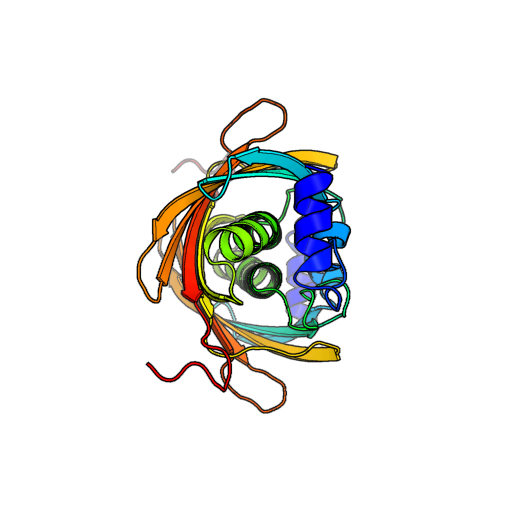 C 1
ATOM 662 O O . GLU A 1 84 ? 5.395 2.766 8.562 1 98.38 84 GLU A O 1
ATOM 667 N N . LEU A 1 85 ? 5.406 0.958 7.379 1 98.69 85 LEU A N 1
ATOM 668 C CA . LEU A 1 85 ? 3.961 0.827 7.238 1 98.69 85 LEU A CA 1
ATOM 669 C C . LEU A 1 85 ? 3.535 -0.635 7.328 1 98.69 85 LEU A C 1
ATOM 671 O O . LEU A 1 85 ? 4.066 -1.485 6.609 1 98.69 85 LEU A O 1
ATOM 675 N N . SER A 1 86 ? 2.635 -0.896 8.25 1 98.81 86 SER A N 1
ATOM 676 C CA . SER A 1 86 ? 2.111 -2.248 8.422 1 98.81 86 SER A CA 1
ATOM 677 C C . SER A 1 86 ? 0.59 -2.27 8.312 1 98.81 86 SER A C 1
ATOM 679 O O . SER A 1 86 ? -0.089 -1.399 8.859 1 98.81 86 SER A O 1
ATOM 681 N N . VAL A 1 87 ? 0.126 -3.232 7.586 1 98.88 87 VAL A N 1
ATOM 682 C CA . VAL A 1 87 ? -1.318 -3.379 7.445 1 98.88 87 VAL A CA 1
ATOM 683 C C . VAL A 1 87 ? -1.731 -4.805 7.809 1 98.88 87 VAL A C 1
ATOM 685 O O . VAL A 1 87 ? -1.106 -5.77 7.363 1 98.88 87 VAL A O 1
ATOM 688 N N . SER A 1 88 ? -2.705 -4.941 8.641 1 98.81 88 SER A N 1
ATOM 689 C CA . SER A 1 88 ? -3.395 -6.199 8.906 1 98.81 88 SER A CA 1
ATOM 690 C C . SER A 1 88 ? -4.754 -6.238 8.219 1 98.81 88 SER A C 1
ATOM 692 O O . SER A 1 88 ? -5.605 -5.383 8.461 1 98.81 88 SER A O 1
ATOM 694 N N . TYR A 1 89 ? -4.922 -7.207 7.383 1 98.31 89 TYR A N 1
ATOM 695 C CA . TYR A 1 89 ? -6.145 -7.312 6.598 1 98.31 89 TYR A CA 1
ATOM 696 C C . TYR A 1 89 ? -7.145 -8.25 7.262 1 98.31 89 TYR A C 1
ATOM 698 O O . TYR A 1 89 ? -6.797 -9.375 7.629 1 98.31 89 TYR A O 1
ATOM 706 N N . ILE A 1 90 ? -8.367 -7.816 7.398 1 97.88 90 ILE A N 1
ATOM 707 C CA . ILE A 1 90 ? -9.352 -8.547 8.18 1 97.88 90 ILE A CA 1
ATOM 708 C C . ILE A 1 90 ? -10.469 -9.055 7.262 1 97.88 90 ILE A C 1
ATOM 710 O O . ILE A 1 90 ? -10.867 -10.219 7.348 1 97.88 90 ILE A O 1
ATOM 714 N N . ARG A 1 91 ? -10.992 -8.156 6.387 1 96.12 91 ARG A N 1
ATOM 715 C CA . ARG A 1 91 ? -12.078 -8.508 5.473 1 96.12 91 ARG A CA 1
ATOM 716 C C . ARG A 1 91 ? -11.797 -7.988 4.066 1 96.12 91 ARG A C 1
ATOM 718 O O . ARG A 1 91 ? -11.156 -6.949 3.902 1 96.12 91 ARG A O 1
ATOM 725 N N . MET A 1 92 ? -12.305 -8.711 3.102 1 93.12 92 MET A N 1
ATOM 726 C CA . MET A 1 92 ? -12.211 -8.258 1.716 1 93.12 92 MET A CA 1
ATOM 727 C C . MET A 1 92 ? -13.164 -7.105 1.452 1 93.12 92 MET A C 1
ATOM 729 O O . MET A 1 92 ? -14.227 -7.02 2.072 1 93.12 92 MET A O 1
ATOM 733 N N . ILE A 1 93 ? -12.734 -6.23 0.56 1 93.19 93 ILE A N 1
ATOM 734 C CA . ILE A 1 93 ? -13.562 -5.105 0.148 1 93.19 93 ILE A CA 1
ATOM 735 C C . ILE A 1 93 ? -13.867 -5.207 -1.345 1 93.19 93 ILE A C 1
ATOM 737 O O . ILE A 1 93 ? -12.961 -5.16 -2.176 1 93.19 93 ILE A O 1
ATOM 741 N N . LYS A 1 94 ? -15.102 -5.266 -1.662 1 91.31 94 LYS A N 1
ATOM 742 C CA . LYS A 1 94 ? -15.477 -5.309 -3.072 1 91.31 94 LYS A CA 1
ATOM 743 C C . LYS A 1 94 ? -15.266 -3.953 -3.738 1 91.31 94 LYS A C 1
ATOM 745 O O . LYS A 1 94 ? -15.344 -2.914 -3.078 1 91.31 94 LYS A O 1
ATOM 750 N N . GLU A 1 95 ? -15.078 -3.984 -5.004 1 92.12 95 GLU A N 1
ATOM 751 C CA . GLU A 1 95 ? -14.938 -2.754 -5.777 1 92.12 95 GLU A CA 1
ATOM 752 C C . GLU A 1 95 ? -16.266 -2.002 -5.863 1 92.12 95 GLU A C 1
ATOM 754 O O . GLU A 1 95 ? -17.312 -2.531 -5.48 1 92.12 95 GLU A O 1
ATOM 759 N N . ASN A 1 96 ? -16.172 -0.762 -6.293 1 94.56 96 ASN A N 1
ATOM 760 C CA . ASN A 1 96 ? -17.312 0.112 -6.52 1 94.56 96 ASN A CA 1
ATOM 761 C C . ASN A 1 96 ? -18.031 0.453 -5.211 1 94.56 96 ASN A C 1
ATOM 763 O O . ASN A 1 96 ? -19.25 0.408 -5.137 1 94.56 96 ASN A O 1
ATOM 767 N N . GLN A 1 97 ? -17.297 0.658 -4.211 1 95 97 GLN A N 1
ATOM 768 C CA . GLN A 1 97 ? -17.781 1.185 -2.941 1 95 97 GLN A CA 1
ATOM 769 C C . GLN A 1 97 ? -16.75 2.105 -2.297 1 95 97 GLN A C 1
ATOM 771 O O . GLN A 1 97 ? -15.594 2.154 -2.73 1 95 97 GLN A O 1
ATOM 776 N N . ARG A 1 98 ? -17.219 2.84 -1.293 1 96.5 98 ARG A N 1
ATOM 777 C CA . ARG A 1 98 ? -16.297 3.686 -0.546 1 96.5 98 ARG A CA 1
ATOM 778 C C . ARG A 1 98 ? -15.859 3.01 0.749 1 96.5 98 ARG A C 1
ATOM 780 O O . ARG A 1 98 ? -16.609 2.221 1.328 1 96.5 98 ARG A O 1
ATOM 787 N N . ILE A 1 99 ? -14.648 3.367 1.15 1 97.69 99 ILE A N 1
ATOM 788 C CA . ILE A 1 99 ? -14.18 2.992 2.479 1 97.69 99 ILE A CA 1
ATOM 789 C C . ILE A 1 99 ? -13.844 4.246 3.281 1 97.69 99 ILE A C 1
ATOM 791 O O . ILE A 1 99 ? -13.523 5.289 2.709 1 97.69 99 ILE A O 1
ATOM 795 N N . ARG A 1 100 ? -13.984 4.074 4.539 1 98.44 100 ARG A N 1
ATOM 796 C CA . ARG A 1 100 ? -13.586 5.129 5.469 1 98.44 100 ARG A CA 1
ATOM 797 C C . ARG A 1 100 ? -12.328 4.738 6.234 1 98.44 100 ARG A C 1
ATOM 799 O O . ARG A 1 100 ? -12.25 3.641 6.789 1 98.44 100 ARG A O 1
ATOM 806 N N . VAL A 1 101 ? -11.398 5.621 6.238 1 98.62 101 VAL A N 1
ATOM 807 C CA . VAL A 1 101 ? -10.148 5.406 6.961 1 98.62 101 VAL A CA 1
ATOM 808 C C . VAL A 1 101 ? -9.984 6.477 8.039 1 98.62 101 VAL A C 1
ATOM 810 O O . VAL A 1 101 ? -10.023 7.676 7.746 1 98.62 101 VAL A O 1
ATOM 813 N N . THR A 1 102 ? -9.797 6.047 9.242 1 98.69 102 THR A N 1
ATOM 814 C CA . THR A 1 102 ? -9.539 6.965 10.352 1 98.69 102 THR A CA 1
ATOM 815 C C . THR A 1 102 ? -8.148 6.719 10.938 1 98.69 102 THR A C 1
ATOM 817 O O . THR A 1 102 ? -7.852 5.613 11.398 1 98.69 102 THR A O 1
ATOM 820 N N . ALA A 1 103 ? -7.34 7.695 10.922 1 98.69 103 ALA A N 1
ATOM 821 C CA . ALA A 1 103 ? -5.992 7.645 11.477 1 98.69 103 ALA A CA 1
ATOM 822 C C . ALA A 1 103 ? -5.895 8.461 12.758 1 98.69 103 ALA A C 1
ATOM 824 O O . ALA A 1 103 ? -6.562 9.484 12.906 1 98.69 103 ALA A O 1
ATOM 825 N N . ARG A 1 104 ? -5.004 8.016 13.641 1 98.69 104 ARG A N 1
ATOM 826 C CA . ARG A 1 104 ? -4.805 8.68 14.922 1 98.69 104 ARG A CA 1
ATOM 827 C C . ARG A 1 104 ? -3.326 8.727 15.289 1 98.69 104 ARG A C 1
ATOM 829 O O . ARG A 1 104 ? -2.586 7.773 15.047 1 98.69 104 ARG A O 1
ATOM 836 N N . VAL A 1 105 ? -2.99 9.789 15.945 1 98.44 105 VAL A N 1
ATOM 837 C CA . VAL A 1 105 ? -1.664 9.875 16.547 1 98.44 105 VAL A CA 1
ATOM 838 C C . VAL A 1 105 ? -1.652 9.141 17.875 1 98.44 105 VAL A C 1
ATOM 840 O O . VAL A 1 105 ? -2.4 9.484 18.797 1 98.44 105 VAL A O 1
ATOM 843 N N . VAL A 1 106 ? -0.862 8.148 17.984 1 98.5 106 VAL A N 1
ATOM 844 C CA . VAL A 1 106 ? -0.753 7.359 19.203 1 98.5 106 VAL A CA 1
ATOM 845 C C . VAL A 1 106 ? 0.3 7.977 20.125 1 98.5 106 VAL A C 1
ATOM 847 O O . VAL A 1 106 ? 0.097 8.07 21.328 1 98.5 106 VAL A O 1
ATOM 850 N N . ALA A 1 107 ? 1.448 8.352 19.531 1 97.75 107 ALA A N 1
ATOM 851 C CA . ALA A 1 107 ? 2.559 8.945 20.281 1 97.75 107 ALA A CA 1
ATOM 852 C C . ALA A 1 107 ? 3.404 9.836 19.375 1 97.75 107 ALA A C 1
ATOM 854 O O . ALA A 1 107 ? 3.613 9.516 18.188 1 97.75 107 ALA A O 1
ATOM 855 N N . ARG A 1 108 ? 3.82 10.883 19.922 1 95.06 108 ARG A N 1
ATOM 856 C CA . ARG A 1 108 ? 4.707 11.805 19.234 1 95.06 108 ARG A CA 1
ATOM 857 C C . ARG A 1 108 ? 5.93 12.133 20.078 1 95.06 108 ARG A C 1
ATOM 859 O O . ARG A 1 108 ? 5.797 12.594 21.219 1 95.06 108 ARG A O 1
ATOM 866 N N . GLY A 1 109 ? 7.035 11.797 19.594 1 92.25 109 GLY A N 1
ATOM 867 C CA . GLY A 1 109 ? 8.289 12.219 20.203 1 92.25 109 GLY A CA 1
ATOM 868 C C . GLY A 1 109 ? 8.953 13.367 19.469 1 92.25 109 GLY A C 1
ATOM 869 O O . GLY A 1 109 ? 8.305 14.094 18.719 1 92.25 109 GLY A O 1
ATOM 870 N N . ASN A 1 110 ? 10.297 13.523 19.75 1 90.56 110 ASN A N 1
ATOM 871 C CA . ASN A 1 110 ? 11.047 14.617 19.125 1 90.56 110 ASN A CA 1
ATOM 872 C C . ASN A 1 110 ? 11.312 14.352 17.656 1 90.56 110 ASN A C 1
ATOM 874 O O . ASN A 1 110 ? 11.25 15.266 16.828 1 90.56 110 ASN A O 1
ATOM 878 N N . GLN A 1 111 ? 11.508 13.062 17.438 1 93.69 111 GLN A N 1
ATOM 879 C CA . GLN A 1 111 ? 11.938 12.773 16.062 1 93.69 111 GLN A CA 1
ATOM 880 C C . GLN A 1 111 ? 10.984 11.789 15.391 1 93.69 111 GLN A C 1
ATOM 882 O O . GLN A 1 111 ? 11.094 11.547 14.188 1 93.69 111 GLN A O 1
ATOM 887 N N . HIS A 1 112 ? 10.07 11.273 16.172 1 95.81 112 HIS A N 1
ATOM 888 C CA . HIS A 1 112 ? 9.219 10.234 15.602 1 95.81 112 HIS A CA 1
ATOM 889 C C . HIS A 1 112 ? 7.762 10.445 15.977 1 95.81 112 HIS A C 1
ATOM 891 O O . HIS A 1 112 ? 7.465 10.992 17.047 1 95.81 112 HIS A O 1
ATOM 897 N N . ILE A 1 113 ? 6.934 10.039 15.148 1 97.25 113 ILE A N 1
ATOM 898 C CA . ILE A 1 113 ? 5.504 9.945 15.438 1 97.25 113 ILE A CA 1
ATOM 899 C C . ILE A 1 113 ? 5.008 8.531 15.156 1 97.25 113 ILE A C 1
ATOM 901 O O . ILE A 1 113 ? 5.359 7.938 14.133 1 97.25 113 ILE A O 1
ATOM 905 N N . TYR A 1 114 ? 4.301 7.965 16.031 1 98.38 114 TYR A N 1
ATOM 906 C CA . TYR A 1 114 ? 3.637 6.68 15.867 1 98.38 114 TYR A CA 1
ATOM 907 C C . TYR A 1 114 ? 2.141 6.859 15.648 1 98.38 114 TYR A C 1
ATOM 909 O O . TYR A 1 114 ? 1.469 7.527 16.438 1 98.38 114 TYR A O 1
ATOM 917 N N . LEU A 1 115 ? 1.644 6.312 14.57 1 98.62 115 LEU A N 1
ATOM 918 C CA . LEU A 1 115 ? 0.228 6.445 14.242 1 98.62 115 LEU A CA 1
ATOM 919 C C . LEU A 1 115 ? -0.411 5.078 14.023 1 98.62 115 LEU A C 1
ATOM 921 O O . LEU A 1 115 ? 0.272 4.121 13.656 1 98.62 115 LEU A O 1
ATOM 925 N N . GLU A 1 116 ? -1.695 5.023 14.234 1 98.88 116 GLU A N 1
ATOM 926 C CA . GLU A 1 116 ? -2.518 3.873 13.875 1 98.88 116 GLU A CA 1
ATOM 927 C C . GLU A 1 116 ? -3.75 4.297 13.086 1 98.88 116 GLU A C 1
ATOM 929 O O . GLU A 1 116 ? -4.145 5.465 13.125 1 98.88 116 GLU A O 1
ATOM 934 N N . ALA A 1 117 ? -4.324 3.404 12.352 1 98.88 117 ALA A N 1
ATOM 935 C CA . ALA A 1 117 ? -5.52 3.707 11.57 1 98.88 117 ALA A CA 1
ATOM 936 C C . ALA A 1 117 ? -6.383 2.463 11.391 1 98.88 117 ALA A C 1
ATOM 938 O O . ALA A 1 117 ? -5.898 1.338 11.523 1 98.88 117 ALA A O 1
ATOM 939 N N . GLU A 1 118 ? -7.602 2.689 11.164 1 98.94 118 GLU A N 1
ATOM 940 C CA . GLU A 1 118 ? -8.586 1.658 10.852 1 98.94 118 GLU A CA 1
ATOM 941 C C . GLU A 1 118 ? -9.375 2.008 9.586 1 98.94 118 GLU A C 1
ATOM 943 O O . GLU A 1 118 ? -9.672 3.18 9.336 1 98.94 118 GLU A O 1
ATOM 948 N N . ALA A 1 119 ? -9.703 0.998 8.812 1 98.81 119 ALA A N 1
ATOM 949 C CA . ALA A 1 119 ? -10.539 1.155 7.625 1 98.81 119 ALA A CA 1
ATOM 950 C C . ALA A 1 119 ? -11.859 0.395 7.773 1 98.81 119 ALA A C 1
ATOM 952 O O . ALA A 1 119 ? -11.867 -0.75 8.234 1 98.81 119 ALA A O 1
ATOM 953 N N . PHE A 1 120 ? -12.914 1.046 7.371 1 98.62 120 PHE A N 1
ATOM 954 C CA . PHE A 1 120 ? -14.25 0.464 7.434 1 98.62 120 PHE A CA 1
ATOM 955 C C . PHE A 1 120 ? -14.93 0.515 6.07 1 98.62 120 PHE A C 1
ATOM 957 O O . PHE A 1 120 ? -14.758 1.48 5.324 1 98.62 120 PHE A O 1
ATOM 964 N N . ASP A 1 121 ? -15.758 -0.58 5.789 1 97.56 121 ASP A N 1
ATOM 965 C CA . ASP A 1 121 ? -16.531 -0.562 4.555 1 97.56 121 ASP A CA 1
ATOM 966 C C . ASP A 1 121 ? -17.859 0.188 4.746 1 97.56 121 ASP A C 1
ATOM 968 O O . ASP A 1 121 ? -18.062 0.829 5.777 1 97.56 121 ASP A O 1
ATOM 972 N N . GLU A 1 122 ? -18.672 0.165 3.74 1 96.19 122 GLU A N 1
ATOM 973 C CA . GLU A 1 122 ? -19.891 0.951 3.758 1 96.19 122 GLU A CA 1
ATOM 974 C C . GLU A 1 122 ? -20.891 0.404 4.781 1 96.19 122 GLU A C 1
ATOM 976 O O . GLU A 1 122 ? -21.812 1.109 5.203 1 96.19 122 GLU A O 1
ATOM 981 N N . GLU A 1 123 ? -20.703 -0.792 5.152 1 96.75 123 GLU A N 1
ATOM 982 C CA . GLU A 1 123 ? -21.562 -1.405 6.172 1 96.75 123 GLU A CA 1
ATOM 983 C C . GLU A 1 123 ? -20.969 -1.226 7.566 1 96.75 123 GLU A C 1
ATOM 985 O O . GLU A 1 123 ? -21.406 -1.861 8.523 1 96.75 123 GLU A O 1
ATOM 990 N N . GLU A 1 124 ? -19.906 -0.429 7.664 1 96.62 124 GLU A N 1
ATOM 991 C CA . GLU A 1 124 ? -19.234 -0.095 8.914 1 96.62 124 GLU A CA 1
ATOM 992 C C . GLU A 1 124 ? -18.594 -1.33 9.539 1 96.62 124 GLU A C 1
ATOM 994 O O . GLU A 1 124 ? -18.547 -1.462 10.766 1 96.62 124 GLU A O 1
ATOM 999 N N . LYS A 1 125 ? -18.219 -2.25 8.695 1 97.81 125 LYS A N 1
ATOM 1000 C CA . LYS A 1 125 ? -17.406 -3.383 9.133 1 97.81 125 LYS A CA 1
ATOM 1001 C C . LYS A 1 125 ? -15.922 -3.086 8.992 1 97.81 125 LYS A C 1
ATOM 1003 O O . LYS A 1 125 ? -15.484 -2.537 7.98 1 97.81 125 LYS A O 1
ATOM 1008 N N . LEU A 1 126 ? -15.195 -3.457 10.078 1 98.62 126 LEU A N 1
ATOM 1009 C CA . LEU A 1 126 ? -13.742 -3.293 10.062 1 98.62 126 LEU A CA 1
ATOM 1010 C C . LEU A 1 126 ? -13.109 -4.176 8.992 1 98.62 126 LEU A C 1
ATOM 1012 O O . LEU A 1 126 ? -13.328 -5.391 8.977 1 98.62 126 LEU A O 1
ATOM 1016 N N . VAL A 1 127 ? -12.312 -3.557 8.07 1 98.19 127 VAL A N 1
ATOM 1017 C CA . VAL A 1 127 ? -11.789 -4.355 6.969 1 98.19 127 VAL A CA 1
ATOM 1018 C C . VAL A 1 127 ? -10.273 -4.488 7.105 1 98.19 127 VAL A C 1
ATOM 1020 O O . VAL A 1 127 ? -9.664 -5.398 6.535 1 98.19 127 VAL A O 1
ATOM 1023 N N . ALA A 1 128 ? -9.602 -3.57 7.816 1 98.75 128 ALA A N 1
ATOM 1024 C CA . ALA A 1 128 ? -8.156 -3.627 8.008 1 98.75 128 ALA A CA 1
ATOM 1025 C C . ALA A 1 128 ? -7.707 -2.639 9.078 1 98.75 128 ALA A C 1
ATOM 1027 O O . ALA A 1 128 ? -8.43 -1.688 9.398 1 98.75 128 ALA A O 1
ATOM 1028 N N . LYS A 1 129 ? -6.578 -2.844 9.641 1 98.88 129 LYS A N 1
ATOM 1029 C CA . LYS A 1 129 ? -5.867 -1.952 10.547 1 98.88 129 LYS A CA 1
ATOM 1030 C C . LYS A 1 129 ? -4.445 -1.687 10.062 1 98.88 129 LYS A C 1
ATOM 1032 O O . LYS A 1 129 ? -3.85 -2.523 9.383 1 98.88 129 LYS A O 1
ATOM 1037 N N . SER A 1 130 ? -3.959 -0.59 10.422 1 98.94 130 SER A N 1
ATOM 1038 C CA . SER A 1 130 ? -2.605 -0.249 10 1 98.94 130 SER A CA 1
ATOM 1039 C C . SER A 1 130 ? -1.87 0.545 11.07 1 98.94 130 SER A C 1
ATOM 1041 O O . SER A 1 130 ? -2.496 1.236 11.875 1 98.94 130 SER A O 1
ATOM 1043 N N . THR A 1 131 ? -0.585 0.413 11.117 1 98.81 131 THR A N 1
ATOM 1044 C CA . THR A 1 131 ? 0.3 1.251 11.922 1 98.81 131 THR A CA 1
ATOM 1045 C C . THR A 1 131 ? 1.457 1.778 11.078 1 98.81 131 THR A C 1
ATOM 1047 O O . THR A 1 131 ? 1.811 1.18 10.055 1 98.81 131 THR A O 1
ATOM 1050 N N . THR A 1 132 ? 1.978 2.85 11.461 1 98.62 132 THR A N 1
ATOM 1051 C CA . THR A 1 132 ? 3.129 3.426 10.773 1 98.62 132 THR A CA 1
ATOM 1052 C C . THR A 1 132 ? 4.008 4.199 11.75 1 98.62 132 THR A C 1
ATOM 1054 O O . THR A 1 132 ? 3.545 4.617 12.812 1 98.62 132 THR A O 1
ATOM 1057 N N . GLN A 1 133 ? 5.184 4.273 11.43 1 98 133 GLN A N 1
ATOM 1058 C CA . GLN A 1 133 ? 6.152 5.137 12.102 1 98 133 GLN A CA 1
ATOM 1059 C C . GLN A 1 133 ? 6.793 6.109 11.117 1 98 133 GLN A C 1
ATOM 1061 O O . GLN A 1 133 ? 7.18 5.723 10.008 1 98 133 GLN A O 1
ATOM 1066 N N . VAL A 1 134 ? 6.871 7.258 11.547 1 96.25 134 VAL A N 1
ATOM 1067 C CA . VAL A 1 134 ? 7.363 8.297 10.648 1 96.25 134 VAL A CA 1
ATOM 1068 C C . VAL A 1 134 ? 8.477 9.086 11.328 1 96.25 134 VAL A C 1
ATOM 1070 O O . VAL A 1 134 ? 8.477 9.242 12.555 1 96.25 134 VAL A O 1
ATOM 1073 N N . LEU A 1 135 ? 9.398 9.539 10.562 1 95.19 135 LEU A N 1
ATOM 1074 C CA . LEU A 1 135 ? 10.492 10.383 11.008 1 95.19 135 LEU A CA 1
ATOM 1075 C C . LEU A 1 135 ? 10.211 11.852 10.688 1 95.19 135 LEU A C 1
ATOM 1077 O O . LEU A 1 135 ? 9.812 12.188 9.57 1 95.19 135 LEU A O 1
ATOM 1081 N N . ILE A 1 136 ? 10.375 12.672 11.664 1 92.56 136 ILE A N 1
ATOM 1082 C CA . ILE A 1 136 ? 10.258 14.109 11.461 1 92.56 136 ILE A CA 1
ATOM 1083 C C . ILE A 1 136 ? 11.562 14.656 10.898 1 92.56 136 ILE A C 1
ATOM 1085 O O . ILE A 1 136 ? 12.617 14.531 11.523 1 92.56 136 ILE A O 1
ATOM 1089 N N . LEU A 1 137 ? 11.43 15.219 9.68 1 87.62 137 LEU A N 1
ATOM 1090 C CA . LEU A 1 137 ? 12.633 15.703 9.023 1 87.62 137 LEU A CA 1
ATOM 1091 C C . LEU A 1 137 ? 13.008 17.094 9.523 1 87.62 137 LEU A C 1
ATOM 1093 O O . LEU A 1 137 ? 12.133 17.891 9.875 1 87.62 137 LEU A O 1
ATOM 1097 N N . LYS A 1 138 ? 14.352 17.297 9.727 1 77 138 LYS A N 1
ATOM 1098 C CA . LYS A 1 138 ? 14.859 18.594 10.156 1 77 138 LYS A CA 1
ATOM 1099 C C . LYS A 1 138 ? 15.188 19.484 8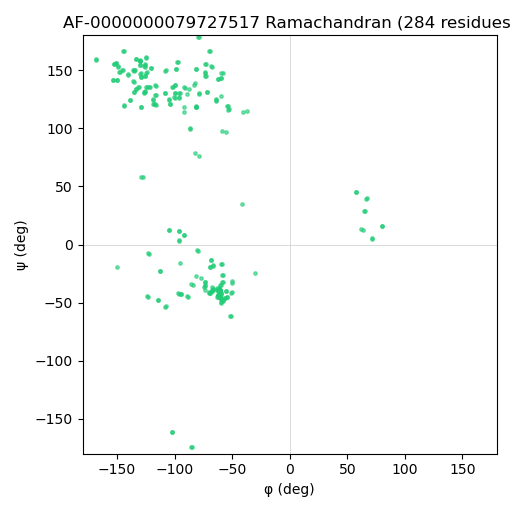.953 1 77 138 LYS A C 1
ATOM 1101 O O . LYS A 1 138 ? 15.57 18.984 7.891 1 77 138 LYS A O 1
ATOM 1106 N N . PHE A 1 139 ? 14.75 20.734 8.844 1 61.44 139 PHE A N 1
ATOM 1107 C CA . PHE A 1 139 ? 15.125 21.672 7.805 1 61.44 139 PHE A CA 1
ATOM 1108 C C . PHE A 1 139 ? 16.625 21.906 7.812 1 61.44 139 PHE A C 1
ATOM 1110 O O . PHE A 1 139 ? 17.266 21.875 8.867 1 61.44 139 PHE A O 1
ATOM 1117 N N . PRO A 1 140 ? 17.328 21.75 6.594 1 59.16 140 PRO A N 1
ATOM 1118 C CA . PRO A 1 140 ? 18.75 22.047 6.453 1 59.16 140 PRO A CA 1
ATOM 1119 C C . PRO A 1 140 ? 19.172 23.328 7.168 1 59.16 140 PRO A C 1
ATOM 1121 O O . PRO A 1 140 ? 20.344 23.5 7.508 1 59.16 140 PRO A O 1
ATOM 1124 N N . GLY A 1 141 ? 18.703 23.781 8.273 1 52.88 141 GLY A N 1
ATOM 1125 C CA . GLY A 1 141 ? 19.109 24.891 9.117 1 52.88 141 GLY A CA 1
ATOM 1126 C C . GLY A 1 141 ? 18.797 24.672 10.586 1 52.88 141 GLY A C 1
ATOM 1127 O O . GLY A 1 141 ? 19.156 25.484 11.43 1 52.88 141 GLY A O 1
ATOM 1128 N N . GLU A 1 142 ? 17.906 23.766 10.875 1 54.03 142 GLU A N 1
ATOM 1129 C CA . GLU A 1 142 ? 17.594 23.578 12.281 1 54.03 142 GLU A CA 1
ATOM 1130 C C . GLU A 1 142 ? 18.656 22.75 12.984 1 54.03 142 GLU A C 1
ATOM 1132 O O . GLU A 1 142 ? 18.984 21.641 12.547 1 54.03 142 GLU A O 1
ATOM 1137 N N . GLN A 1 143 ? 19.75 23.219 13.297 1 43.84 143 GLN A N 1
ATOM 1138 C CA . GLN A 1 143 ? 20.75 22.656 14.188 1 43.84 143 GLN A CA 1
ATOM 1139 C C . GLN A 1 143 ? 20.094 21.953 15.383 1 43.84 143 GLN A C 1
ATOM 1141 O O . GLN A 1 143 ? 19.141 22.484 15.969 1 43.84 143 GLN A O 1
ATOM 1146 N N . SER A 1 144 ? 20.172 20.656 15.602 1 43.47 144 SER A N 1
ATOM 1147 C CA . SER A 1 144 ? 19.875 20.188 16.953 1 43.47 144 SER A CA 1
ATOM 1148 C C . SER A 1 144 ? 20.5 21.094 18 1 43.47 144 SER A C 1
ATOM 1150 O O . SER A 1 144 ? 21.562 21.672 17.781 1 43.47 144 SER A O 1
ATOM 1152 N N . MET B 1 1 ? 8.2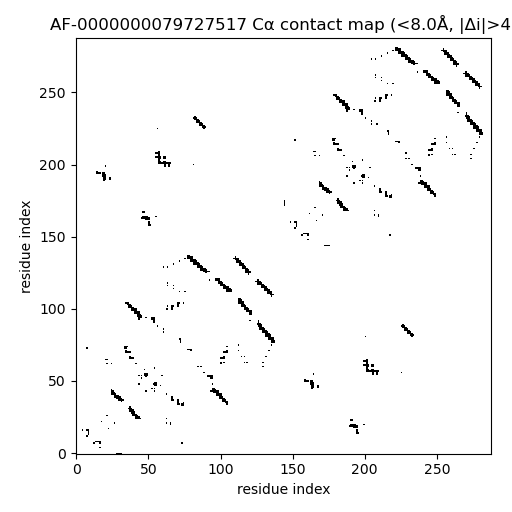58 -17 -18.984 1 53 1 MET B N 1
ATOM 1153 C CA . MET B 1 1 ? 7.324 -15.992 -18.5 1 53 1 MET B CA 1
ATOM 1154 C C . MET B 1 1 ? 5.973 -16.125 -19.188 1 53 1 MET B C 1
ATOM 1156 O O . MET B 1 1 ? 4.934 -16.156 -18.531 1 53 1 MET B O 1
ATOM 1160 N N . GLN B 1 2 ? 6.086 -16.172 -20.484 1 55.5 2 GLN B N 1
ATOM 1161 C CA . GLN B 1 2 ? 4.852 -16.266 -21.266 1 55.5 2 GLN B CA 1
ATOM 1162 C C . GLN B 1 2 ? 4.086 -17.547 -20.922 1 55.5 2 GLN B C 1
ATOM 1164 O O . GLN B 1 2 ? 2.865 -17.516 -20.75 1 55.5 2 GLN B O 1
ATOM 1169 N N . LYS B 1 3 ? 4.77 -18.672 -20.844 1 57.03 3 LYS B N 1
ATOM 1170 C CA . LYS B 1 3 ? 4.133 -19.938 -20.562 1 57.03 3 LYS B CA 1
ATOM 1171 C C . LYS B 1 3 ? 3.488 -19.938 -19.172 1 57.03 3 LYS B C 1
ATOM 1173 O O . LYS B 1 3 ? 2.396 -20.469 -18.984 1 57.03 3 LYS B O 1
ATOM 1178 N N . GLU B 1 4 ? 4.164 -19.297 -18.234 1 56.62 4 GLU B N 1
ATOM 1179 C CA . GLU B 1 4 ? 3.65 -19.203 -16.875 1 56.62 4 GLU B CA 1
ATOM 1180 C C . GLU B 1 4 ? 2.414 -18.312 -16.812 1 56.62 4 GLU B C 1
ATOM 1182 O O . GLU B 1 4 ? 1.464 -18.609 -16.078 1 56.62 4 GLU B O 1
ATOM 1187 N N . LEU B 1 5 ? 2.543 -17.234 -17.547 1 61.06 5 LEU B N 1
ATOM 1188 C CA . LEU B 1 5 ? 1.379 -16.359 -17.641 1 61.06 5 LEU B CA 1
ATOM 1189 C C . LEU B 1 5 ? 0.187 -17.109 -18.234 1 61.06 5 LEU B C 1
ATOM 1191 O O . LEU B 1 5 ? -0.947 -16.938 -17.781 1 61.06 5 LEU B O 1
ATOM 1195 N N . GLU B 1 6 ? 0.532 -17.875 -19.297 1 57.53 6 GLU B N 1
ATOM 1196 C CA . GLU B 1 6 ? -0.493 -18.688 -19.953 1 57.53 6 GLU B CA 1
ATOM 1197 C C . GLU B 1 6 ? -1.077 -19.719 -18.984 1 57.53 6 GLU B C 1
ATOM 1199 O O . GLU B 1 6 ? -2.279 -19.984 -19.016 1 57.53 6 GLU B O 1
ATOM 1204 N N . LYS B 1 7 ? -0.163 -20.25 -18.312 1 55.88 7 LYS B N 1
ATOM 1205 C CA . LYS B 1 7 ? -0.608 -21.219 -17.297 1 55.88 7 LYS B CA 1
ATOM 1206 C C . LYS B 1 7 ? -1.495 -20.547 -16.25 1 55.88 7 LYS B C 1
ATOM 1208 O O . LYS B 1 7 ? -2.5 -21.109 -15.828 1 55.88 7 LYS B O 1
ATOM 1213 N N . PHE B 1 8 ? -1.012 -19.344 -15.852 1 57.16 8 PHE B N 1
ATOM 1214 C CA . PHE B 1 8 ? -1.854 -18.578 -14.953 1 57.16 8 PHE B CA 1
ATOM 1215 C C . PHE B 1 8 ? -3.229 -18.344 -15.57 1 57.16 8 PHE B C 1
ATOM 1217 O O . PHE B 1 8 ? -4.246 -18.422 -14.875 1 57.16 8 PHE B O 1
ATOM 1224 N N . SER B 1 9 ? -3.164 -17.953 -16.797 1 58.22 9 SER B N 1
ATOM 1225 C CA . SER B 1 9 ? -4.41 -17.688 -17.5 1 58.22 9 SER B CA 1
ATOM 1226 C C . SER B 1 9 ? -5.281 -18.938 -17.562 1 58.22 9 SER B C 1
ATOM 1228 O O . SER B 1 9 ? -6.508 -18.859 -17.516 1 58.22 9 SER B O 1
ATOM 1230 N N . LYS B 1 10 ? -4.711 -20.094 -17.781 1 55 10 LYS B N 1
ATOM 1231 C CA . LYS B 1 10 ? -5.445 -21.359 -17.875 1 55 10 LYS B CA 1
ATOM 1232 C C . LYS B 1 10 ? -6.047 -21.734 -16.516 1 55 10 LYS B C 1
ATOM 1234 O O . LYS B 1 10 ? -7.121 -22.344 -16.469 1 55 10 LYS B O 1
ATOM 1239 N N . PHE B 1 11 ? -5.25 -21.453 -15.57 1 52.03 11 PHE B N 1
ATOM 1240 C CA . PHE B 1 11 ? -5.68 -21.844 -14.234 1 52.03 11 PHE B CA 1
ATOM 1241 C C . PHE B 1 11 ? -6.727 -20.875 -13.695 1 52.03 11 PHE B C 1
ATOM 1243 O O . PHE B 1 11 ? -7.543 -21.25 -12.844 1 52.03 11 PHE B O 1
ATOM 1250 N N . ALA B 1 12 ? -6.719 -19.75 -14.062 1 50.06 12 ALA B N 1
ATOM 1251 C CA . ALA B 1 12 ? -7.727 -18.766 -13.656 1 50.06 12 ALA B CA 1
ATOM 1252 C C . ALA B 1 12 ? -8.336 -18.078 -14.875 1 50.06 12 ALA B C 1
ATOM 1254 O O . ALA B 1 12 ? -8.188 -16.859 -15.047 1 50.06 12 ALA B O 1
ATOM 1255 N N . PRO B 1 13 ? -8.883 -18.906 -15.711 1 51.38 13 PRO B N 1
ATOM 1256 C CA . PRO B 1 13 ? -9.391 -18.359 -16.969 1 51.38 13 PRO B CA 1
ATOM 1257 C C . PRO B 1 13 ? -10.289 -17.141 -16.75 1 51.38 13 PRO B C 1
ATOM 1259 O O . PRO B 1 13 ? -10.391 -16.266 -17.625 1 51.38 13 PRO B O 1
ATOM 1262 N N . SER B 1 14 ? -10.914 -17.203 -15.727 1 51.88 14 SER B N 1
ATOM 1263 C CA . SER B 1 14 ? -11.836 -16.109 -15.461 1 51.88 14 SER B CA 1
ATOM 1264 C C . SER B 1 14 ? -11.102 -14.891 -14.914 1 51.88 14 SER B C 1
ATOM 1266 O O . SER B 1 14 ? -11.695 -13.82 -14.75 1 51.88 14 SER B O 1
ATOM 1268 N N . PHE B 1 15 ? -9.836 -15.156 -14.695 1 56.06 15 PHE B N 1
ATOM 1269 C CA . PHE B 1 15 ? -9.055 -14.102 -14.055 1 56.06 15 PHE B CA 1
ATOM 1270 C C . PHE B 1 15 ? -8.398 -13.203 -15.094 1 56.06 15 PHE B C 1
ATOM 1272 O O . PHE B 1 15 ? -7.84 -13.695 -16.078 1 56.06 15 PHE B O 1
ATOM 1279 N N . LYS B 1 16 ? -8.797 -12.07 -15.125 1 59.69 16 LYS B N 1
ATOM 1280 C CA . LYS B 1 16 ? -8.172 -11.086 -16 1 59.69 16 LYS B CA 1
ATOM 1281 C C . LYS B 1 16 ? -6.672 -10.984 -15.734 1 59.69 16 LYS B C 1
ATOM 1283 O O . LYS B 1 16 ? -6.258 -10.594 -14.648 1 59.69 16 LYS B O 1
ATOM 1288 N N . LEU B 1 17 ? -5.809 -11.617 -16.453 1 67.81 17 LEU B N 1
ATOM 1289 C CA . LEU B 1 17 ? -4.363 -11.469 -16.344 1 67.81 17 LEU B CA 1
ATOM 1290 C C . LEU B 1 17 ? -3.814 -10.586 -17.453 1 67.81 17 LEU B C 1
ATOM 1292 O O . LEU B 1 17 ? -4.23 -10.711 -18.609 1 67.81 17 LEU B O 1
ATOM 1296 N N . PRO B 1 18 ? -2.936 -9.688 -17.094 1 78.44 18 PRO B N 1
ATOM 1297 C CA . PRO B 1 18 ? -2.574 -9.289 -15.734 1 78.44 18 PRO B CA 1
ATOM 1298 C C . PRO B 1 18 ? -3.707 -8.562 -15.008 1 78.44 18 PRO B C 1
ATOM 1300 O O . PRO B 1 18 ? -4.582 -7.98 -15.656 1 78.44 18 PRO B O 1
ATOM 1303 N N . PRO B 1 19 ? -3.758 -8.617 -13.711 1 82 19 PRO B N 1
ATOM 1304 C CA . PRO B 1 19 ? -4.789 -7.91 -12.953 1 82 19 PRO B CA 1
ATOM 1305 C C . PRO B 1 19 ? -4.781 -6.406 -13.219 1 82 19 PRO B C 1
ATOM 1307 O O . PRO B 1 19 ? -3.729 -5.832 -13.508 1 82 19 PRO B O 1
ATOM 1310 N N . PRO B 1 20 ? -5.996 -5.77 -13.156 1 85.5 20 PRO B N 1
ATOM 1311 C CA . PRO B 1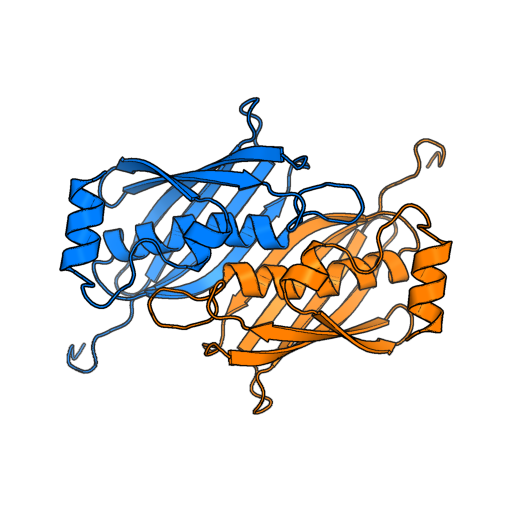 20 ? -6.09 -4.324 -13.352 1 85.5 20 PRO B CA 1
ATOM 1312 C C . PRO B 1 20 ? -5.109 -3.545 -12.477 1 85.5 20 PRO B C 1
ATOM 1314 O O . PRO B 1 20 ? -4.473 -2.6 -12.945 1 85.5 20 PRO B O 1
ATOM 1317 N N . ALA B 1 21 ? -4.988 -3.971 -11.258 1 87.06 21 ALA B N 1
ATOM 1318 C CA . ALA B 1 21 ? -4.09 -3.291 -10.336 1 87.06 21 ALA B CA 1
ATOM 1319 C C . ALA B 1 21 ? -2.652 -3.314 -10.844 1 87.06 21 ALA B C 1
ATOM 1321 O O . ALA B 1 21 ? -1.896 -2.365 -10.633 1 87.06 21 ALA B O 1
ATOM 1322 N N . PHE B 1 22 ? -2.236 -4.367 -11.508 1 90.19 22 PHE B N 1
ATOM 1323 C CA . PHE B 1 22 ? -0.9 -4.504 -12.078 1 90.19 22 PHE B CA 1
ATOM 1324 C C . PHE B 1 22 ? -0.716 -3.566 -13.266 1 90.19 22 PHE B C 1
ATOM 1326 O O . PHE B 1 22 ? 0.304 -2.883 -13.367 1 90.19 22 PHE B O 1
ATOM 1333 N N . VAL B 1 23 ? -1.697 -3.482 -14.031 1 89.19 23 VAL B N 1
ATOM 1334 C CA . VAL B 1 23 ? -1.675 -2.613 -15.203 1 89.19 23 VAL B CA 1
ATOM 1335 C C . VAL B 1 23 ? -1.643 -1.151 -14.758 1 89.19 23 VAL B C 1
ATOM 1337 O O . VAL B 1 23 ? -0.924 -0.336 -15.344 1 89.19 23 VAL B O 1
ATOM 1340 N N . GLU B 1 24 ? -2.387 -0.863 -13.758 1 91.19 24 GLU B N 1
ATOM 1341 C CA . GLU B 1 24 ? -2.488 0.504 -13.25 1 91.19 24 GLU B CA 1
ATOM 1342 C C . GLU B 1 24 ? -1.121 1.046 -12.852 1 91.19 24 GLU B C 1
ATOM 1344 O O . GLU B 1 24 ? -0.838 2.232 -13.031 1 91.19 24 GLU B O 1
ATOM 1349 N N . LEU B 1 25 ? -0.253 0.152 -12.375 1 93.44 25 LEU B N 1
ATOM 1350 C CA . LEU B 1 25 ? 1.072 0.576 -11.938 1 93.44 25 LEU B CA 1
ATOM 1351 C C . LEU B 1 25 ? 2.1 0.378 -13.039 1 93.44 25 LEU B C 1
ATOM 1353 O O . LEU B 1 25 ? 3.305 0.35 -12.781 1 93.44 25 LEU B O 1
ATOM 1357 N N . SER B 1 26 ? 1.604 0.105 -14.266 1 94.06 26 SER B N 1
ATOM 1358 C CA . SER B 1 26 ? 2.484 -0.116 -15.406 1 94.06 26 SER B CA 1
ATOM 1359 C C . SER B 1 26 ? 3.457 -1.261 -15.141 1 94.06 26 SER B C 1
ATOM 1361 O O . SER B 1 26 ? 4.656 -1.135 -15.391 1 94.06 26 SER B O 1
ATOM 1363 N N . GLY B 1 27 ? 2.916 -2.34 -14.602 1 93.88 27 GLY B N 1
ATOM 1364 C CA . GLY B 1 27 ? 3.715 -3.496 -14.227 1 93.88 27 GLY B CA 1
ATOM 1365 C C . GLY B 1 27 ? 4.195 -4.301 -15.422 1 93.88 27 GLY B C 1
ATOM 1366 O O . GLY B 1 27 ? 3.508 -4.383 -16.438 1 93.88 27 GLY B O 1
ATOM 1367 N N . GLU B 1 28 ? 5.398 -4.836 -15.289 1 91.88 28 GLU B N 1
ATOM 1368 C CA . GLU B 1 28 ? 5.98 -5.785 -16.234 1 91.88 28 GLU B CA 1
ATOM 1369 C C . GLU B 1 28 ? 6.609 -6.973 -15.508 1 91.88 28 GLU B C 1
ATOM 1371 O O . GLU B 1 28 ? 7.324 -6.793 -14.523 1 91.88 28 GLU B O 1
ATOM 1376 N N . PHE B 1 29 ? 6.316 -8.117 -15.992 1 91.75 29 PHE B N 1
ATOM 1377 C CA . PHE B 1 29 ? 6.98 -9.305 -15.469 1 91.75 29 PHE B CA 1
ATOM 1378 C C . PHE B 1 29 ? 8.383 -9.438 -16.047 1 91.75 29 PHE B C 1
ATOM 1380 O O . PHE B 1 29 ? 8.562 -9.406 -17.266 1 91.75 29 PHE B O 1
ATOM 1387 N N . ILE B 1 30 ? 9.352 -9.625 -15.164 1 94.06 30 ILE B N 1
ATOM 1388 C CA . ILE B 1 30 ? 10.734 -9.633 -15.617 1 94.06 30 ILE B CA 1
ATOM 1389 C C . ILE B 1 30 ? 11.281 -11.062 -15.578 1 94.06 30 ILE B C 1
ATOM 1391 O O . ILE B 1 30 ? 11.883 -11.531 -16.547 1 94.06 30 ILE B O 1
ATOM 1395 N N . SER B 1 31 ? 11.172 -11.719 -14.469 1 93.31 31 SER B N 1
ATOM 1396 C CA . SER B 1 31 ? 11.695 -13.078 -14.336 1 93.31 31 SER B CA 1
ATOM 1397 C C . SER B 1 31 ? 10.922 -13.875 -13.297 1 93.31 31 SER B C 1
ATOM 1399 O O . SER B 1 31 ? 10.258 -13.297 -12.43 1 93.31 31 SER B O 1
ATOM 1401 N N . TYR B 1 32 ? 10.977 -15.156 -13.492 1 93.38 32 TYR B N 1
ATOM 1402 C CA . TYR B 1 32 ? 10.281 -16.094 -12.609 1 93.38 32 TYR B CA 1
ATOM 1403 C C . TYR B 1 32 ? 11.086 -17.375 -12.422 1 93.38 32 TYR B C 1
ATOM 1405 O O . TYR B 1 32 ? 11.508 -17.984 -13.398 1 93.38 32 TYR B O 1
ATOM 1413 N N . ARG B 1 33 ? 11.414 -17.594 -11.18 1 93.81 33 ARG B N 1
ATOM 1414 C CA . ARG B 1 33 ? 11.906 -18.906 -10.797 1 93.81 33 ARG B CA 1
ATOM 1415 C C . ARG B 1 33 ? 10.812 -19.734 -10.148 1 93.81 33 ARG B C 1
ATOM 1417 O O . ARG B 1 33 ? 10.258 -19.344 -9.109 1 93.81 33 ARG B O 1
ATOM 1424 N N . ARG B 1 34 ? 10.531 -20.875 -10.57 1 90.81 34 ARG B N 1
ATOM 1425 C CA . ARG B 1 34 ? 9.344 -21.672 -10.258 1 90.81 34 ARG B CA 1
ATOM 1426 C C . ARG B 1 34 ? 9.164 -21.812 -8.75 1 90.81 34 ARG B C 1
ATOM 1428 O O . ARG B 1 34 ? 10.031 -22.375 -8.062 1 90.81 34 ARG B O 1
ATOM 1435 N N . LYS B 1 35 ? 8.039 -21.234 -8.25 1 91.69 35 LYS B N 1
ATOM 1436 C CA . LYS B 1 35 ? 7.52 -21.344 -6.891 1 91.69 35 LYS B CA 1
ATOM 1437 C C . LYS B 1 35 ? 8.492 -20.734 -5.883 1 91.69 35 LYS B C 1
ATOM 1439 O O . LYS B 1 35 ? 8.328 -20.922 -4.672 1 91.69 35 LYS B O 1
ATOM 1444 N N . LYS B 1 36 ? 9.477 -20 -6.406 1 95.31 36 LYS B N 1
ATOM 1445 C CA . LYS B 1 36 ? 10.516 -19.547 -5.492 1 95.31 36 LYS B CA 1
ATOM 1446 C C . LYS B 1 36 ? 10.648 -18.016 -5.531 1 95.31 36 LYS B C 1
ATOM 1448 O O . LYS B 1 36 ? 10.805 -17.375 -4.492 1 95.31 36 LYS B O 1
ATOM 1453 N N . GLU B 1 37 ? 10.641 -17.547 -6.754 1 97.12 37 GLU B N 1
ATOM 1454 C CA . GLU B 1 37 ? 10.984 -16.125 -6.891 1 97.12 37 GLU B CA 1
ATOM 1455 C C . GLU B 1 37 ? 10.281 -15.5 -8.086 1 97.12 37 GLU B C 1
ATOM 1457 O O . GLU B 1 37 ? 10.141 -16.141 -9.133 1 97.12 37 GLU B O 1
ATOM 1462 N N . LEU B 1 38 ? 9.828 -14.273 -7.953 1 96.38 38 LEU B N 1
ATOM 1463 C CA . LEU B 1 38 ? 9.242 -13.477 -9.023 1 96.38 38 LEU B CA 1
ATOM 1464 C C . LEU B 1 38 ? 9.789 -12.055 -9.016 1 96.38 38 LEU B C 1
ATOM 1466 O O . LEU B 1 38 ? 9.891 -11.43 -7.957 1 96.38 38 LEU B O 1
ATOM 1470 N N . THR B 1 39 ? 10.203 -11.602 -10.18 1 97.44 39 THR B N 1
ATOM 1471 C CA . THR B 1 39 ? 10.664 -10.227 -10.336 1 97.44 39 THR B CA 1
ATOM 1472 C C . THR B 1 39 ? 9.75 -9.461 -11.289 1 97.44 39 THR B C 1
ATOM 1474 O O . THR B 1 39 ? 9.445 -9.938 -12.383 1 97.44 39 THR B O 1
ATOM 1477 N N . CYS B 1 40 ? 9.289 -8.328 -10.867 1 96.69 40 CYS B N 1
ATOM 1478 C CA . CYS B 1 40 ? 8.484 -7.414 -11.664 1 96.69 40 CYS B CA 1
ATOM 1479 C C . CYS B 1 40 ? 9.109 -6.027 -11.703 1 96.69 40 CYS B C 1
ATOM 1481 O O . CYS B 1 40 ? 9.984 -5.711 -10.891 1 96.69 40 CYS B O 1
ATOM 1483 N N . SER B 1 41 ? 8.719 -5.266 -12.664 1 97.25 41 SER B N 1
ATOM 1484 C CA . SER B 1 41 ? 9.086 -3.857 -12.758 1 97.25 41 SER B CA 1
ATOM 1485 C C . SER B 1 41 ? 7.848 -2.971 -12.852 1 97.25 41 SER B C 1
ATOM 1487 O O . SER B 1 41 ? 6.816 -3.389 -13.383 1 97.25 41 SER B O 1
ATOM 1489 N N . PHE B 1 42 ? 7.953 -1.761 -12.312 1 97.38 42 PHE B N 1
ATOM 1490 C CA . PHE B 1 42 ? 6.859 -0.798 -12.305 1 97.38 42 PHE B CA 1
ATOM 1491 C C . PHE B 1 42 ? 7.355 0.592 -12.68 1 97.38 42 PHE B C 1
ATOM 1493 O O . PHE B 1 42 ? 8.438 1.007 -12.258 1 97.38 42 PHE B O 1
ATOM 1500 N N . TYR B 1 43 ? 6.566 1.274 -13.445 1 96.69 43 TYR B N 1
ATOM 1501 C CA . TYR B 1 43 ? 6.887 2.656 -13.781 1 96.69 43 TYR B CA 1
ATOM 1502 C C . TYR B 1 43 ? 6.16 3.625 -12.859 1 96.69 43 TYR B C 1
ATOM 1504 O O . TYR B 1 43 ? 4.93 3.582 -12.742 1 96.69 43 TYR B O 1
ATOM 1512 N N . ILE B 1 44 ? 6.902 4.48 -12.266 1 94.12 44 ILE B N 1
ATOM 1513 C CA . ILE B 1 44 ? 6.355 5.402 -11.273 1 94.12 44 ILE B CA 1
ATOM 1514 C C . ILE B 1 44 ? 5.809 6.645 -11.977 1 94.12 44 ILE B C 1
ATOM 1516 O O . ILE B 1 44 ? 6.547 7.598 -12.234 1 94.12 44 ILE B O 1
ATOM 1520 N N . GLU B 1 45 ? 4.523 6.652 -12.148 1 94.25 45 GLU B N 1
ATOM 1521 C CA . GLU B 1 45 ? 3.848 7.797 -12.742 1 94.25 45 GLU B CA 1
ATOM 1522 C C . GLU B 1 45 ? 3.611 8.898 -11.711 1 94.25 45 GLU B C 1
ATOM 1524 O O . GLU B 1 45 ? 3.379 8.617 -10.539 1 94.25 45 GLU B O 1
ATOM 1529 N N . PRO B 1 46 ? 3.578 10.141 -12.18 1 91.81 46 PRO B N 1
ATOM 1530 C CA . PRO B 1 46 ? 3.379 11.281 -11.273 1 91.81 46 PRO B CA 1
ATOM 1531 C C . PRO B 1 46 ? 2.074 11.188 -10.484 1 91.81 46 PRO B C 1
ATOM 1533 O O . PRO B 1 46 ? 1.984 11.695 -9.367 1 91.81 46 PRO B O 1
ATOM 1536 N N . ARG B 1 47 ? 1.068 10.5 -11 1 91.69 47 ARG B N 1
ATOM 1537 C CA . ARG B 1 47 ? -0.237 10.414 -10.352 1 91.69 47 ARG B CA 1
ATOM 1538 C C . ARG B 1 47 ? -0.154 9.609 -9.062 1 91.69 47 ARG B C 1
ATOM 1540 O O . ARG B 1 47 ? -1.075 9.641 -8.242 1 91.69 47 ARG B O 1
ATOM 1547 N N . PHE B 1 48 ? 0.986 8.875 -8.852 1 93.06 48 PHE B N 1
ATOM 1548 C CA . PHE B 1 48 ? 1.159 8.07 -7.645 1 93.06 48 PHE B CA 1
ATOM 1549 C C . PHE B 1 48 ? 2.125 8.742 -6.68 1 93.06 48 PHE B C 1
ATOM 1551 O O . PHE B 1 48 ? 2.574 8.125 -5.711 1 93.06 48 PHE B O 1
ATOM 1558 N N . SER B 1 49 ? 2.434 10.023 -6.965 1 88 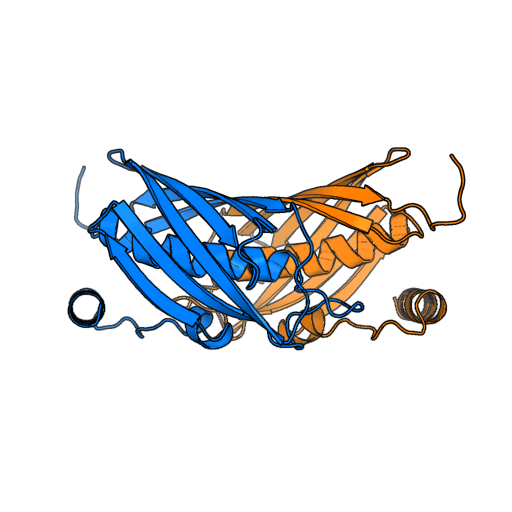49 SER B N 1
ATOM 1559 C CA . SER B 1 49 ? 3.453 10.711 -6.184 1 88 49 SER B CA 1
ATOM 1560 C C . SER B 1 49 ? 2.826 11.562 -5.086 1 88 49 SER B C 1
ATOM 1562 O O . SER B 1 49 ? 1.661 11.953 -5.188 1 88 49 SER B O 1
ATOM 1564 N N . ASN B 1 50 ? 3.67 11.789 -4.102 1 81.75 50 ASN B N 1
ATOM 1565 C CA . ASN B 1 50 ? 3.312 12.781 -3.1 1 81.75 50 ASN B CA 1
ATOM 1566 C C . ASN B 1 50 ? 3.559 14.203 -3.605 1 81.75 50 ASN B C 1
ATOM 1568 O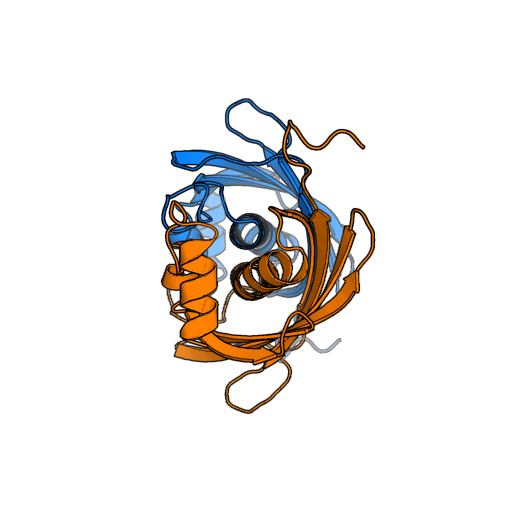 O . ASN B 1 50 ? 3.947 14.398 -4.758 1 81.75 50 ASN B O 1
ATOM 1572 N N . PRO B 1 51 ? 3.211 15.195 -2.719 1 77.38 51 PRO B N 1
ATOM 1573 C CA . PRO B 1 51 ? 3.346 16.578 -3.178 1 77.38 51 PRO B CA 1
ATOM 1574 C C . PRO B 1 51 ? 4.777 16.938 -3.57 1 77.38 51 PRO B C 1
ATOM 1576 O O . PRO B 1 51 ? 4.996 17.906 -4.301 1 77.38 51 PRO B O 1
ATOM 1579 N N . MET B 1 52 ? 5.75 16.156 -3.168 1 79.38 52 MET B N 1
ATOM 1580 C CA . MET B 1 52 ? 7.16 16.438 -3.434 1 79.38 52 MET B CA 1
ATOM 1581 C C . MET B 1 52 ? 7.641 15.695 -4.672 1 79.38 52 MET B C 1
ATOM 1583 O O . MET B 1 52 ? 8.844 15.672 -4.961 1 79.38 52 MET B O 1
ATOM 1587 N N . GLY B 1 53 ? 6.777 14.992 -5.348 1 83.19 53 GLY B N 1
ATOM 1588 C CA . GLY B 1 53 ? 7.152 14.242 -6.535 1 83.19 53 GLY B CA 1
ATOM 1589 C C . GLY B 1 53 ? 7.801 12.914 -6.219 1 83.19 53 GLY B C 1
ATOM 1590 O O . GLY B 1 53 ? 8.57 12.383 -7.023 1 83.19 53 GLY B O 1
ATOM 1591 N N . VAL B 1 54 ? 7.621 12.547 -5.055 1 88.25 54 VAL B N 1
ATOM 1592 C CA . VAL B 1 54 ? 8.172 11.281 -4.598 1 88.25 54 VAL B CA 1
ATOM 1593 C C . VAL B 1 54 ? 7.078 10.211 -4.613 1 88.25 54 VAL B C 1
ATOM 1595 O O . VAL B 1 54 ? 5.926 10.484 -4.273 1 88.25 54 VAL B O 1
ATOM 1598 N N . PHE B 1 55 ? 7.5 9.031 -5.098 1 91.5 55 PHE B N 1
ATOM 1599 C CA . PHE B 1 55 ? 6.574 7.906 -5.098 1 91.5 55 PHE B CA 1
ATOM 1600 C C . PHE B 1 55 ? 6.004 7.672 -3.703 1 91.5 55 PHE B C 1
ATOM 1602 O O . PHE B 1 55 ? 6.758 7.453 -2.75 1 91.5 55 PHE B O 1
ATOM 1609 N N . GLN B 1 56 ? 4.758 7.785 -3.592 1 93.75 56 GLN B N 1
ATOM 1610 C CA . GLN B 1 56 ? 4.141 7.625 -2.279 1 93.75 56 GLN B CA 1
ATOM 1611 C C . GLN B 1 56 ? 4.379 6.223 -1.727 1 93.75 56 GLN B C 1
ATOM 1613 O O . GLN B 1 56 ? 4.258 5.234 -2.455 1 93.75 56 GLN B O 1
ATOM 1618 N N . GLY B 1 57 ? 4.594 6.039 -0.463 1 94.81 57 GLY B N 1
ATOM 1619 C CA . GLY B 1 57 ? 4.895 4.77 0.185 1 94.81 57 GLY B CA 1
ATOM 1620 C C . GLY B 1 57 ? 3.785 3.746 0.036 1 94.81 57 GLY B C 1
ATOM 1621 O O . GLY B 1 57 ? 4.051 2.553 -0.113 1 94.81 57 GLY B O 1
ATOM 1622 N N . GLY B 1 58 ? 2.596 4.203 0.153 1 96.31 58 GLY B N 1
ATOM 1623 C CA . GLY B 1 58 ? 1.466 3.303 -0.017 1 96.31 58 GLY B CA 1
ATOM 1624 C C . GLY B 1 58 ? 1.411 2.666 -1.393 1 96.31 58 GLY B C 1
ATOM 1625 O O . GLY B 1 58 ? 1.082 1.484 -1.522 1 96.31 58 GLY B O 1
ATOM 1626 N N . PHE B 1 59 ? 1.714 3.383 -2.395 1 96.38 59 PHE B N 1
ATOM 1627 C CA . PHE B 1 59 ? 1.703 2.82 -3.74 1 96.38 59 PHE B CA 1
ATOM 1628 C C . PHE B 1 59 ? 2.9 1.9 -3.951 1 96.38 59 PHE B C 1
ATOM 1630 O O . PHE B 1 59 ? 2.83 0.95 -4.734 1 96.38 59 PHE B O 1
ATOM 1637 N N . LEU B 1 60 ? 4.004 2.209 -3.312 1 97.44 60 LEU B N 1
ATOM 1638 C CA . LEU B 1 60 ? 5.098 1.247 -3.297 1 97.44 60 LEU B CA 1
ATOM 1639 C C . LEU B 1 60 ? 4.66 -0.067 -2.658 1 97.44 60 LEU B C 1
ATOM 1641 O O . LEU B 1 60 ? 5.035 -1.145 -3.127 1 97.44 60 LEU B O 1
ATOM 1645 N N . ALA B 1 61 ? 3.895 -0.005 -1.562 1 98.25 61 ALA B N 1
ATOM 1646 C CA . ALA B 1 61 ? 3.299 -1.202 -0.977 1 98.25 61 ALA B CA 1
ATOM 1647 C C . ALA B 1 61 ? 2.461 -1.957 -2.006 1 98.25 61 ALA B C 1
ATOM 1649 O O . ALA B 1 61 ? 2.467 -3.189 -2.037 1 98.25 61 ALA B O 1
ATOM 1650 N N . ALA B 1 62 ? 1.724 -1.2 -2.834 1 97.62 62 ALA B N 1
ATOM 1651 C CA . ALA B 1 62 ? 0.922 -1.815 -3.889 1 97.62 62 ALA B CA 1
ATOM 1652 C C . ALA B 1 62 ? 1.809 -2.541 -4.898 1 97.62 62 ALA B C 1
ATOM 1654 O O . ALA B 1 62 ? 1.441 -3.605 -5.402 1 97.62 62 ALA B O 1
ATOM 1655 N N . ALA B 1 63 ? 2.938 -1.979 -5.234 1 97.81 63 ALA B N 1
ATOM 1656 C CA . ALA B 1 63 ? 3.885 -2.641 -6.125 1 97.81 63 ALA B CA 1
ATOM 1657 C C . ALA B 1 63 ? 4.359 -3.965 -5.535 1 97.81 63 ALA B C 1
ATOM 1659 O O . ALA B 1 63 ? 4.422 -4.977 -6.238 1 97.81 63 ALA B O 1
ATOM 1660 N N . PHE B 1 64 ? 4.695 -3.918 -4.234 1 98.5 64 PHE B N 1
ATOM 1661 C CA . PHE B 1 64 ? 5.059 -5.156 -3.553 1 98.5 64 PHE B CA 1
ATOM 1662 C C . PHE B 1 64 ? 3.93 -6.172 -3.637 1 98.5 64 PHE B C 1
ATOM 1664 O O . PHE B 1 64 ? 4.16 -7.34 -3.969 1 98.5 64 PHE B O 1
ATOM 1671 N N . ASP B 1 65 ? 2.752 -5.75 -3.332 1 97.44 65 ASP B N 1
ATOM 1672 C CA . ASP B 1 65 ? 1.587 -6.629 -3.324 1 97.44 65 ASP B CA 1
ATOM 1673 C C . ASP B 1 65 ? 1.338 -7.223 -4.707 1 97.44 65 ASP B C 1
ATOM 1675 O O . ASP B 1 65 ? 0.993 -8.398 -4.832 1 97.44 65 ASP B O 1
ATOM 1679 N N . ASN B 1 66 ? 1.532 -6.434 -5.738 1 95.12 66 ASN B N 1
ATOM 1680 C CA . ASN B 1 66 ? 1.37 -6.879 -7.117 1 95.12 66 ASN B CA 1
ATOM 1681 C C . ASN B 1 66 ? 2.418 -7.922 -7.496 1 95.12 66 ASN B C 1
ATOM 1683 O O . ASN B 1 66 ? 2.285 -8.602 -8.516 1 95.12 66 ASN B O 1
ATOM 1687 N N . THR B 1 67 ? 3.438 -8 -6.77 1 96.31 67 THR B N 1
ATOM 1688 C CA . THR B 1 67 ? 4.48 -8.992 -7.004 1 96.31 67 THR B CA 1
ATOM 1689 C C . THR B 1 67 ? 4.27 -10.219 -6.117 1 96.31 67 THR B C 1
ATOM 1691 O O . THR B 1 67 ? 4.371 -11.359 -6.586 1 96.31 67 THR B O 1
ATOM 1694 N N . PHE B 1 68 ? 3.916 -9.961 -4.832 1 96.69 68 PHE B N 1
ATOM 1695 C CA . PHE B 1 68 ? 3.615 -11.039 -3.896 1 96.69 68 PHE B CA 1
ATOM 1696 C C . PHE B 1 68 ? 2.441 -11.875 -4.395 1 96.69 68 PHE B C 1
ATOM 1698 O O . PHE B 1 68 ? 2.48 -13.102 -4.332 1 96.69 68 PHE B O 1
ATOM 1705 N N . GLY B 1 69 ? 1.368 -11.227 -4.832 1 91.69 69 GLY B N 1
ATOM 1706 C CA . GLY B 1 69 ? 0.124 -11.883 -5.207 1 91.69 69 GLY B CA 1
ATOM 1707 C C . GLY B 1 69 ? 0.32 -13.023 -6.188 1 91.69 69 GLY B C 1
ATOM 1708 O O . GLY B 1 69 ? 0.042 -14.18 -5.871 1 91.69 69 GLY B O 1
ATOM 1709 N N . PRO B 1 70 ? 0.85 -12.68 -7.359 1 90.06 70 PRO B N 1
ATOM 1710 C CA . PRO B 1 70 ? 1.057 -13.734 -8.359 1 90.06 70 PRO B CA 1
ATOM 1711 C C . PRO B 1 70 ? 2.02 -14.82 -7.879 1 90.06 70 PRO B C 1
ATOM 1713 O O . PRO B 1 70 ? 1.825 -16 -8.188 1 90.06 70 PRO B O 1
ATOM 1716 N N . LEU B 1 71 ? 3.074 -14.461 -7.156 1 92.5 71 LEU B N 1
ATOM 1717 C CA . LEU B 1 71 ? 4.008 -15.469 -6.664 1 92.5 71 LEU B CA 1
ATOM 1718 C C . LEU B 1 71 ? 3.314 -16.438 -5.707 1 92.5 71 LEU B C 1
ATOM 1720 O O . LEU B 1 71 ? 3.529 -17.641 -5.773 1 92.5 71 LEU B O 1
ATOM 1724 N N . CYS B 1 72 ? 2.547 -15.859 -4.832 1 91.62 72 CYS B N 1
ATOM 1725 C CA . CYS B 1 72 ? 1.818 -16.688 -3.881 1 91.62 72 CYS B CA 1
ATOM 1726 C C . CYS B 1 72 ? 0.887 -17.656 -4.602 1 91.62 72 CYS B C 1
ATOM 1728 O O . CYS B 1 72 ? 0.813 -18.828 -4.25 1 91.62 72 CYS B O 1
ATOM 1730 N N . TYR B 1 73 ? 0.111 -17.125 -5.484 1 84.5 73 TYR B N 1
ATOM 1731 C CA . TYR B 1 73 ? -0.8 -17.969 -6.25 1 84.5 73 TYR B CA 1
ATOM 1732 C C . TYR B 1 73 ? -0.048 -19.094 -6.934 1 84.5 73 TYR B C 1
ATOM 1734 O O . TYR B 1 73 ? -0.471 -20.25 -6.871 1 84.5 73 TYR B O 1
ATOM 1742 N N . LEU B 1 74 ? 1.083 -18.781 -7.559 1 85.44 74 LEU B N 1
ATOM 1743 C CA . LEU B 1 74 ? 1.884 -19.766 -8.281 1 85.44 74 LEU B CA 1
ATOM 1744 C C . LEU B 1 74 ? 2.482 -20.797 -7.324 1 85.44 74 LEU B C 1
ATOM 1746 O O . LEU B 1 74 ? 2.588 -21.969 -7.66 1 85.44 74 LEU B O 1
ATOM 1750 N N . ALA B 1 75 ? 2.881 -20.328 -6.199 1 89 75 ALA B N 1
ATOM 1751 C CA . ALA B 1 75 ? 3.514 -21.188 -5.215 1 89 75 ALA B CA 1
ATOM 1752 C C . ALA B 1 75 ? 2.486 -22.109 -4.547 1 89 75 ALA B C 1
ATOM 1754 O O . ALA B 1 75 ? 2.783 -23.25 -4.227 1 89 75 ALA B O 1
ATOM 1755 N N . ALA B 1 76 ? 1.32 -21.578 -4.289 1 87.81 76 ALA B N 1
ATOM 1756 C CA . ALA B 1 76 ? 0.289 -22.328 -3.572 1 87.81 76 ALA B CA 1
ATOM 1757 C C . ALA B 1 76 ? -0.512 -23.219 -4.523 1 87.81 76 ALA B C 1
ATOM 1759 O O . ALA B 1 76 ? -0.972 -24.297 -4.137 1 87.81 76 ALA B O 1
ATOM 1760 N N . GLY B 1 77 ? -0.711 -22.719 -5.766 1 82.5 77 GLY B N 1
ATOM 1761 C CA . GLY B 1 77 ? -1.591 -23.391 -6.703 1 82.5 77 GLY B CA 1
ATOM 1762 C C . GLY B 1 77 ? -3.059 -23.281 -6.336 1 82.5 77 GLY B C 1
ATOM 1763 O O . GLY B 1 77 ? -3.891 -24.047 -6.828 1 82.5 77 GLY B O 1
ATOM 1764 N N . LYS B 1 78 ? -3.34 -22.5 -5.297 1 82.06 78 LYS B N 1
ATOM 1765 C CA . LYS B 1 78 ? -4.672 -22.234 -4.766 1 82.06 78 LYS B CA 1
ATOM 1766 C C . LYS B 1 78 ? -4.863 -20.734 -4.512 1 82.06 78 LYS B C 1
ATOM 1768 O O . LYS B 1 78 ? -3.889 -19.984 -4.414 1 82.06 78 LYS B O 1
ATOM 1773 N N . PRO B 1 79 ? -6.141 -20.312 -4.434 1 83.44 79 PRO B N 1
ATOM 1774 C CA . PRO B 1 79 ? -6.363 -18.922 -4.035 1 83.44 79 PRO B CA 1
ATOM 1775 C C . PRO B 1 79 ? -5.801 -18.609 -2.652 1 83.44 79 PRO B C 1
ATOM 1777 O O . PRO B 1 79 ? -5.805 -19.469 -1.77 1 83.44 79 PRO B O 1
ATOM 1780 N N . THR B 1 80 ? -5.301 -17.453 -2.553 1 89.31 80 THR B N 1
ATOM 1781 C CA . THR B 1 80 ? -4.73 -16.984 -1.293 1 89.31 80 THR B CA 1
ATOM 1782 C C . THR B 1 80 ? -5.285 -15.617 -0.917 1 89.31 80 THR B C 1
ATOM 1784 O O . THR B 1 80 ? -5.863 -14.93 -1.755 1 89.31 80 THR B O 1
ATOM 1787 N N . THR B 1 81 ? -5.223 -15.281 0.335 1 91.81 81 THR B N 1
ATOM 1788 C CA . THR B 1 81 ? -5.562 -13.945 0.811 1 91.81 81 THR B CA 1
ATOM 1789 C C . THR B 1 81 ? -4.477 -13.414 1.743 1 91.81 81 THR B C 1
ATOM 1791 O O . THR B 1 81 ? -3.914 -14.164 2.543 1 91.81 81 THR B O 1
ATOM 1794 N N . THR B 1 82 ? -4.145 -12.219 1.536 1 95.69 82 THR B N 1
ATOM 1795 C CA . THR B 1 82 ? -3.1 -11.594 2.34 1 95.69 82 THR B CA 1
ATOM 1796 C C . THR B 1 82 ? -3.596 -11.328 3.76 1 95.69 82 THR B C 1
ATOM 1798 O O . THR B 1 82 ? -4.684 -10.773 3.949 1 95.69 82 THR B O 1
ATOM 1801 N N . LEU B 1 83 ? -2.832 -11.703 4.727 1 97.56 83 LEU B N 1
ATOM 1802 C CA . LEU B 1 83 ? -3.16 -11.445 6.125 1 97.56 83 LEU B CA 1
ATOM 1803 C C . LEU B 1 83 ? -2.492 -10.164 6.617 1 97.56 83 LEU B C 1
ATOM 1805 O O . LEU B 1 83 ? -3.1 -9.391 7.359 1 97.56 83 LEU B O 1
ATOM 1809 N N . GLU B 1 84 ? -1.255 -10.031 6.223 1 98.38 84 GLU B N 1
ATOM 1810 C CA . GLU B 1 84 ? -0.466 -8.883 6.66 1 98.38 84 GLU B CA 1
ATOM 1811 C C . GLU B 1 84 ? 0.534 -8.461 5.586 1 98.38 84 GLU B C 1
ATOM 1813 O O . GLU B 1 84 ? 1.036 -9.297 4.832 1 98.38 84 GLU B O 1
ATOM 1818 N N . LEU B 1 85 ? 0.807 -7.262 5.531 1 98.69 85 LEU B N 1
ATOM 1819 C CA . LEU B 1 85 ? 1.82 -6.664 4.668 1 98.69 85 LEU B CA 1
ATOM 1820 C C . LEU B 1 85 ? 2.607 -5.594 5.414 1 98.69 85 LEU B C 1
ATOM 1822 O O . LEU B 1 85 ? 2.021 -4.68 5.996 1 98.69 85 LEU B O 1
ATOM 1826 N N . SER B 1 86 ? 3.91 -5.758 5.426 1 98.88 86 SER B N 1
ATOM 1827 C CA . SER B 1 86 ? 4.785 -4.785 6.07 1 98.88 86 SER B CA 1
ATOM 1828 C C . SER B 1 86 ? 5.844 -4.266 5.105 1 98.88 86 SER B C 1
ATOM 1830 O O . SER B 1 86 ? 6.43 -5.035 4.344 1 98.88 86 SER B O 1
ATOM 1832 N N . VAL B 1 87 ? 6.023 -2.986 5.148 1 98.88 87 VAL B N 1
ATOM 1833 C CA . VAL B 1 87 ? 7.039 -2.379 4.297 1 98.88 87 VAL B CA 1
ATOM 1834 C C . VAL B 1 87 ? 7.977 -1.521 5.145 1 98.88 87 VAL B C 1
ATOM 1836 O O . VAL B 1 87 ? 7.527 -0.742 5.988 1 98.88 87 VAL B O 1
ATOM 1839 N N . SER B 1 88 ? 9.234 -1.691 4.988 1 98.88 88 SER B N 1
ATOM 1840 C CA . SER B 1 88 ? 10.266 -0.805 5.512 1 98.88 88 SER B CA 1
ATOM 1841 C C . SER B 1 88 ? 10.852 0.075 4.41 1 98.88 88 SER B C 1
ATOM 1843 O O . SER B 1 88 ? 11.391 -0.432 3.422 1 98.88 88 SER B O 1
ATOM 1845 N N . TYR B 1 89 ? 10.734 1.345 4.594 1 98.31 89 TYR B N 1
ATOM 1846 C CA . TYR B 1 89 ? 11.18 2.291 3.576 1 98.31 89 TYR B CA 1
ATOM 1847 C C . TYR B 1 89 ? 12.594 2.781 3.867 1 98.31 89 TYR B C 1
ATOM 1849 O O . TYR B 1 89 ? 12.891 3.209 4.984 1 98.31 89 TYR B O 1
ATOM 1857 N N . ILE B 1 90 ? 13.445 2.736 2.883 1 97.94 90 ILE B N 1
ATOM 1858 C CA . ILE B 1 90 ? 14.859 3.006 3.09 1 97.94 90 ILE B CA 1
ATOM 1859 C C . ILE B 1 90 ? 15.258 4.285 2.354 1 97.94 90 ILE B C 1
ATOM 1861 O O . ILE B 1 90 ? 15.938 5.145 2.912 1 97.94 90 ILE B O 1
ATOM 1865 N N . ARG B 1 91 ? 14.844 4.402 1.062 1 96.25 91 ARG B N 1
ATOM 1866 C CA . ARG B 1 91 ? 15.18 5.562 0.241 1 96.25 91 ARG B CA 1
ATOM 1867 C C . ARG B 1 91 ? 13.961 6.055 -0.535 1 96.25 91 ARG B C 1
ATOM 1869 O O . ARG B 1 91 ? 13.094 5.258 -0.908 1 96.25 91 ARG B O 1
ATOM 1876 N N . MET B 1 92 ? 13.945 7.328 -0.779 1 93.25 92 MET B N 1
ATOM 1877 C CA . MET B 1 92 ? 12.891 7.906 -1.608 1 93.25 92 MET B CA 1
ATOM 1878 C C . MET B 1 92 ? 13.102 7.559 -3.078 1 93.25 92 MET B C 1
ATOM 1880 O O . MET B 1 92 ? 14.242 7.395 -3.523 1 93.25 92 MET B O 1
ATOM 1884 N N . ILE B 1 93 ? 11.977 7.434 -3.764 1 93.38 93 ILE B N 1
ATOM 1885 C CA . ILE B 1 93 ? 12.016 7.172 -5.199 1 93.38 93 ILE B CA 1
ATOM 1886 C C . ILE B 1 93 ? 11.344 8.32 -5.949 1 93.38 93 ILE B C 1
ATOM 1888 O O . ILE B 1 93 ? 10.141 8.562 -5.781 1 93.38 93 ILE B O 1
ATOM 1892 N N . LYS B 1 94 ? 12.078 8.938 -6.797 1 91.38 94 LYS B N 1
ATOM 1893 C CA . LYS B 1 94 ? 11.484 10.016 -7.586 1 91.38 94 LYS B CA 1
ATOM 1894 C C . LYS B 1 94 ? 10.547 9.461 -8.656 1 91.38 94 LYS B C 1
ATOM 1896 O O . LYS B 1 94 ? 10.719 8.336 -9.117 1 91.38 94 LYS B O 1
ATOM 1901 N N . GLU B 1 95 ? 9.625 10.273 -9.047 1 92.25 95 GLU B N 1
ATOM 1902 C CA . GLU B 1 95 ? 8.695 9.891 -10.109 1 92.25 95 GLU B CA 1
ATOM 1903 C C . GLU B 1 95 ? 9.398 9.812 -11.461 1 92.25 95 GLU B C 1
ATOM 1905 O O . GLU B 1 95 ? 10.547 10.227 -11.594 1 92.25 95 GLU B O 1
ATOM 1910 N N . ASN B 1 96 ? 8.719 9.211 -12.406 1 94.62 96 ASN B N 1
ATOM 1911 C CA . ASN B 1 96 ? 9.172 9.086 -13.789 1 94.62 96 ASN B CA 1
ATOM 1912 C C . ASN B 1 96 ? 10.398 8.188 -13.891 1 94.62 96 ASN B C 1
ATOM 1914 O O . ASN B 1 96 ? 11.359 8.516 -14.594 1 94.62 96 ASN B O 1
ATOM 1918 N N . GLN B 1 97 ? 10.414 7.16 -13.164 1 95.06 97 GLN B N 1
ATOM 1919 C CA . GLN B 1 97 ? 11.398 6.094 -13.273 1 95.06 97 GLN B CA 1
ATOM 1920 C C . GLN B 1 97 ? 10.773 4.734 -12.977 1 95.06 97 GLN B C 1
ATOM 1922 O O . GLN B 1 97 ? 9.641 4.656 -12.492 1 95.06 97 GLN B O 1
ATOM 1927 N N . ARG B 1 98 ? 11.531 3.697 -13.32 1 96.56 98 ARG B N 1
ATOM 1928 C CA . ARG B 1 98 ? 11.07 2.352 -13 1 96.56 98 ARG B CA 1
ATOM 1929 C C . ARG B 1 98 ? 11.742 1.833 -11.727 1 96.56 98 ARG B C 1
ATOM 1931 O O . ARG B 1 98 ? 12.867 2.215 -11.414 1 96.56 98 ARG B O 1
ATOM 1938 N N . ILE B 1 99 ? 10.992 0.975 -11.055 1 97.75 99 ILE B N 1
ATOM 1939 C CA . ILE B 1 99 ? 11.57 0.216 -9.953 1 97.75 99 ILE B CA 1
ATOM 1940 C C . ILE B 1 99 ? 11.461 -1.279 -10.242 1 97.75 99 ILE B C 1
ATOM 1942 O O . ILE B 1 99 ? 10.578 -1.712 -10.984 1 97.75 99 ILE B O 1
ATOM 1946 N N . ARG B 1 100 ? 12.391 -1.948 -9.68 1 98.44 100 ARG B N 1
ATOM 1947 C CA . ARG B 1 100 ? 12.367 -3.406 -9.742 1 98.44 100 ARG B CA 1
ATOM 1948 C C . ARG B 1 100 ? 12.031 -4.008 -8.383 1 98.44 100 ARG B C 1
ATOM 1950 O O . ARG B 1 100 ? 12.625 -3.643 -7.367 1 98.44 100 ARG B O 1
ATOM 1957 N N . VAL B 1 101 ? 11.094 -4.895 -8.391 1 98.62 101 VAL B N 1
ATOM 1958 C CA . VAL B 1 101 ? 10.68 -5.582 -7.168 1 98.62 101 VAL B CA 1
ATOM 1959 C C . VAL B 1 101 ? 10.914 -7.082 -7.32 1 98.62 101 VAL B C 1
ATOM 1961 O O . VAL B 1 101 ? 10.43 -7.703 -8.266 1 98.62 101 VAL B O 1
ATOM 1964 N N . THR B 1 102 ? 11.656 -7.637 -6.414 1 98.75 102 THR B N 1
ATOM 1965 C CA . THR B 1 102 ? 11.883 -9.078 -6.395 1 98.75 102 THR B CA 1
ATOM 1966 C C . THR B 1 102 ? 11.305 -9.703 -5.129 1 98.75 102 THR B C 1
ATOM 1968 O O . THR B 1 102 ? 11.68 -9.328 -4.02 1 98.75 102 THR B O 1
ATOM 1971 N N . ALA B 1 103 ? 10.406 -10.602 -5.297 1 98.69 103 ALA B N 1
ATOM 1972 C CA . ALA B 1 103 ? 9.773 -11.32 -4.195 1 98.69 103 ALA B CA 1
ATOM 1973 C C . ALA B 1 103 ? 10.258 -12.766 -4.129 1 98.69 103 ALA B C 1
ATOM 1975 O O . ALA B 1 103 ? 10.547 -13.375 -5.16 1 98.69 103 ALA B O 1
ATOM 1976 N N . ARG B 1 104 ? 10.273 -13.297 -2.912 1 98.69 104 ARG B N 1
ATOM 1977 C CA . ARG B 1 104 ? 10.727 -14.664 -2.689 1 98.69 104 ARG B CA 1
ATOM 1978 C C . ARG B 1 104 ? 9.859 -15.375 -1.657 1 98.69 104 ARG B C 1
ATOM 1980 O O . ARG B 1 104 ? 9.438 -14.766 -0.67 1 98.69 104 ARG B O 1
ATOM 1987 N N . VAL B 1 105 ? 9.711 -16.641 -1.881 1 98.5 105 VAL B N 1
ATOM 1988 C CA . VAL B 1 105 ? 9.078 -17.484 -0.87 1 98.5 105 VAL B CA 1
ATOM 1989 C C . VAL B 1 105 ? 10.109 -17.859 0.195 1 98.5 105 VAL B C 1
ATOM 1991 O O . VAL B 1 105 ? 11.117 -18.5 -0.109 1 98.5 105 VAL B O 1
ATOM 1994 N N . VAL B 1 106 ? 9.859 -17.469 1.376 1 98.5 106 VAL B N 1
ATOM 1995 C CA . VAL B 1 106 ? 10.766 -17.766 2.484 1 98.5 106 VAL B CA 1
ATOM 1996 C C . VAL B 1 106 ? 10.375 -19.109 3.113 1 98.5 106 VAL B C 1
ATOM 1998 O O . VAL B 1 106 ? 11.25 -19.922 3.441 1 98.5 106 VAL B O 1
ATOM 2001 N N . ALA B 1 107 ? 9.07 -19.297 3.316 1 97.75 107 ALA B N 1
ATOM 2002 C CA . ALA B 1 107 ? 8.539 -20.516 3.918 1 97.75 107 ALA B CA 1
ATOM 2003 C C . ALA B 1 107 ? 7.105 -20.781 3.463 1 97.75 107 ALA B C 1
ATOM 2005 O O . ALA B 1 107 ? 6.32 -19.844 3.299 1 97.75 107 ALA B O 1
ATOM 2006 N N . ARG B 1 108 ? 6.852 -21.984 3.268 1 95 108 ARG B N 1
ATOM 2007 C CA . ARG B 1 108 ? 5.508 -22.422 2.904 1 95 108 ARG B CA 1
ATOM 2008 C C . ARG B 1 108 ? 5.043 -23.562 3.797 1 95 108 ARG B C 1
ATOM 2010 O O . ARG B 1 108 ? 5.707 -24.594 3.887 1 95 108 ARG B O 1
ATOM 2017 N N . GLY B 1 109 ? 4.027 -23.312 4.488 1 92.19 109 GLY B N 1
ATOM 2018 C CA . GLY B 1 109 ? 3.369 -24.375 5.238 1 92.19 109 GLY B CA 1
ATOM 2019 C C . GLY B 1 109 ? 2.098 -24.875 4.574 1 92.19 109 GLY B C 1
ATOM 2020 O O . GLY B 1 109 ? 1.911 -24.703 3.369 1 92.19 109 GLY B O 1
ATOM 2021 N N . ASN B 1 110 ? 1.234 -25.562 5.41 1 90.5 110 ASN B N 1
ATOM 2022 C CA . ASN B 1 110 ? -0.008 -26.125 4.887 1 90.5 110 ASN B CA 1
ATOM 2023 C C . ASN B 1 110 ? -1.037 -25.031 4.602 1 90.5 110 ASN B C 1
ATOM 2025 O O . ASN B 1 110 ? -1.759 -25.094 3.605 1 90.5 110 ASN B O 1
ATOM 2029 N N . GLN B 1 111 ? -0.962 -24.062 5.496 1 93.69 111 GLN B N 1
ATOM 2030 C CA . GLN B 1 111 ? -2.031 -23.078 5.375 1 93.69 111 GLN B CA 1
ATOM 2031 C C . GLN B 1 111 ? -1.467 -21.672 5.156 1 93.69 111 GLN B C 1
ATOM 2033 O O . GLN B 1 111 ? -2.215 -20.734 4.871 1 93.69 111 GLN B O 1
ATOM 2038 N N . HIS B 1 112 ? -0.161 -21.562 5.273 1 95.75 112 HIS B N 1
ATOM 2039 C CA . HIS B 1 112 ? 0.415 -20.234 5.203 1 95.75 112 HIS B CA 1
ATOM 2040 C C . HIS B 1 112 ? 1.658 -20.203 4.32 1 95.75 112 HIS B C 1
ATOM 2042 O O . HIS B 1 112 ? 2.385 -21.203 4.242 1 95.75 112 HIS B O 1
ATOM 2048 N N . ILE B 1 113 ? 1.86 -19.125 3.723 1 97.25 113 ILE B N 1
ATOM 2049 C CA . ILE B 1 113 ? 3.109 -18.844 3.023 1 97.25 113 ILE B CA 1
ATOM 2050 C C . ILE B 1 113 ? 3.707 -17.531 3.541 1 97.25 113 ILE B C 1
ATOM 2052 O O . ILE B 1 113 ? 2.992 -16.547 3.721 1 97.25 113 ILE B O 1
ATOM 2056 N N . TYR B 1 114 ? 4.93 -17.531 3.857 1 98.38 114 TYR B N 1
ATOM 2057 C CA . TYR B 1 114 ? 5.684 -16.328 4.234 1 98.38 114 TYR B CA 1
ATOM 2058 C C . TYR B 1 114 ? 6.602 -15.883 3.102 1 98.38 114 TYR B C 1
ATOM 2060 O O . TYR B 1 114 ? 7.383 -16.688 2.578 1 98.38 114 TYR B O 1
ATOM 2068 N N . LEU B 1 115 ? 6.457 -14.648 2.703 1 98.62 115 LEU B N 1
ATOM 2069 C CA . LEU B 1 115 ? 7.262 -14.117 1.606 1 98.62 115 LEU B CA 1
ATOM 2070 C C . LEU B 1 115 ? 7.992 -12.852 2.031 1 98.62 115 LEU B C 1
ATOM 2072 O O . LEU B 1 115 ? 7.543 -12.141 2.936 1 98.62 115 LEU B O 1
ATOM 2076 N N . GLU B 1 116 ? 9.078 -12.586 1.362 1 98.94 116 GLU B N 1
ATOM 2077 C CA . GLU B 1 116 ? 9.789 -11.312 1.471 1 98.94 116 GLU B CA 1
ATOM 2078 C C . GLU B 1 116 ? 10.086 -10.727 0.093 1 98.94 116 GLU B C 1
ATOM 2080 O O . GLU B 1 116 ? 10.055 -11.445 -0.911 1 98.94 116 GLU B O 1
ATOM 2085 N N . ALA B 1 117 ? 10.305 -9.453 0.026 1 98.88 117 ALA B N 1
ATOM 2086 C CA . ALA B 1 117 ? 10.617 -8.805 -1.243 1 98.88 117 ALA B CA 1
ATOM 2087 C C . ALA B 1 117 ? 11.5 -7.574 -1.026 1 98.88 117 ALA B C 1
ATOM 2089 O O . ALA B 1 117 ? 11.547 -7.027 0.078 1 98.88 117 ALA B O 1
ATOM 2090 N N . GLU B 1 118 ? 12.188 -7.227 -2.025 1 98.94 118 GLU B N 1
ATOM 2091 C CA . GLU B 1 118 ? 13.016 -6.027 -2.08 1 98.94 118 GLU B CA 1
ATOM 2092 C C . GLU B 1 118 ? 12.711 -5.203 -3.332 1 98.94 118 GLU B C 1
ATOM 2094 O O . GLU B 1 118 ? 12.438 -5.762 -4.395 1 98.94 118 GLU B O 1
ATOM 2099 N N . ALA B 1 119 ? 12.773 -3.902 -3.197 1 98.81 119 ALA B N 1
ATOM 2100 C CA . ALA B 1 119 ? 12.609 -2.982 -4.32 1 98.81 119 ALA B CA 1
ATOM 2101 C C . ALA B 1 119 ? 13.875 -2.174 -4.559 1 98.81 119 ALA B C 1
ATOM 2103 O O . ALA B 1 119 ? 14.5 -1.688 -3.611 1 98.81 119 ALA B O 1
ATOM 2104 N N . PHE B 1 120 ? 14.219 -2.043 -5.809 1 98.62 120 PHE B N 1
ATOM 2105 C CA . PHE B 1 120 ? 15.398 -1.299 -6.219 1 98.62 120 PHE B CA 1
ATOM 2106 C C . PHE B 1 120 ? 15.047 -0.233 -7.246 1 98.62 120 PHE B C 1
ATOM 2108 O O . PHE B 1 120 ? 14.18 -0.449 -8.094 1 98.62 120 PHE B O 1
ATOM 2115 N N . ASP B 1 121 ? 15.789 0.95 -7.152 1 97.62 121 ASP B N 1
ATOM 2116 C CA . ASP B 1 121 ? 15.594 1.979 -8.172 1 97.62 121 ASP B CA 1
ATOM 2117 C C . ASP B 1 121 ? 16.453 1.71 -9.398 1 97.62 121 ASP B C 1
ATOM 2119 O O . ASP B 1 121 ? 17.062 0.646 -9.516 1 97.62 121 ASP B O 1
ATOM 2123 N N . GLU B 1 122 ? 16.453 2.619 -10.312 1 96.19 122 GLU B N 1
ATOM 2124 C CA . GLU B 1 122 ? 17.125 2.416 -11.586 1 96.19 122 GLU B CA 1
ATOM 2125 C C . GLU B 1 122 ? 18.641 2.402 -11.398 1 96.19 122 GLU B C 1
ATOM 2127 O O . GLU B 1 122 ? 19.375 1.9 -12.25 1 96.19 122 GLU B O 1
ATOM 2132 N N . GLU B 1 123 ? 19.078 2.93 -10.336 1 96.75 123 GLU B N 1
ATOM 2133 C CA . GLU B 1 123 ? 20.516 2.924 -10.016 1 96.75 123 GLU B CA 1
ATOM 2134 C C . GLU B 1 123 ? 20.891 1.702 -9.18 1 96.75 123 GLU B C 1
ATOM 2136 O O . GLU B 1 123 ? 21.984 1.639 -8.625 1 96.75 123 GLU B O 1
ATOM 2141 N N . GLU B 1 124 ? 19.953 0.781 -9.023 1 96.62 124 GLU B N 1
ATOM 2142 C CA . GLU B 1 124 ? 20.125 -0.473 -8.297 1 96.62 124 GLU B CA 1
ATOM 2143 C C . GLU B 1 124 ? 20.391 -0.222 -6.816 1 96.62 124 GLU B C 1
ATOM 2145 O O . GLU B 1 124 ? 21.156 -0.951 -6.184 1 96.62 124 GLU B O 1
ATOM 2150 N N . LYS B 1 125 ? 19.859 0.871 -6.336 1 97.88 125 LYS B N 1
ATOM 2151 C CA . LYS B 1 125 ? 19.875 1.127 -4.898 1 97.88 125 LYS B CA 1
ATOM 2152 C C . LYS B 1 125 ? 18.609 0.587 -4.238 1 97.88 125 LYS B C 1
ATOM 2154 O O . LYS B 1 125 ? 17.5 0.754 -4.766 1 97.88 125 LYS B O 1
ATOM 2159 N N . LEU B 1 126 ? 18.844 -0.086 -3.092 1 98.62 126 LEU B N 1
ATOM 2160 C CA . LEU B 1 126 ? 17.734 -0.607 -2.314 1 98.62 126 LEU B CA 1
ATOM 2161 C C . LEU B 1 126 ? 16.859 0.529 -1.788 1 98.62 126 LEU B C 1
ATOM 2163 O O . LEU B 1 126 ? 17.359 1.437 -1.116 1 98.62 126 LEU B O 1
ATOM 2167 N N . VAL B 1 127 ? 15.531 0.49 -2.096 1 98.19 127 VAL B N 1
ATOM 2168 C CA . VAL B 1 127 ? 14.695 1.62 -1.704 1 98.19 127 VAL B CA 1
ATOM 2169 C C . VAL B 1 127 ? 13.703 1.183 -0.626 1 98.19 127 VAL B C 1
ATOM 2171 O O . VAL B 1 127 ? 13.172 2.016 0.109 1 98.19 127 VAL B O 1
ATOM 2174 N N . ALA B 1 128 ? 13.391 -0.108 -0.524 1 98.75 128 ALA B N 1
ATOM 2175 C CA . ALA B 1 128 ? 12.469 -0.615 0.486 1 98.75 128 ALA B CA 1
ATOM 2176 C C . ALA B 1 128 ? 12.516 -2.139 0.559 1 98.75 128 ALA B C 1
ATOM 2178 O O . ALA B 1 128 ? 12.969 -2.797 -0.381 1 98.75 128 ALA B O 1
ATOM 2179 N N . LYS B 1 129 ? 12.086 -2.691 1.626 1 98.88 129 LYS B N 1
ATOM 2180 C CA . LYS B 1 129 ? 11.867 -4.117 1.855 1 98.88 129 LYS B CA 1
ATOM 2181 C C . LYS B 1 129 ? 10.453 -4.391 2.348 1 98.88 129 LYS B C 1
ATOM 2183 O O . LYS B 1 129 ? 9.836 -3.529 2.98 1 98.88 129 LYS B O 1
ATOM 2188 N N . SER B 1 130 ? 10 -5.527 2.084 1 98.94 130 SER B N 1
ATOM 2189 C CA . SER B 1 130 ? 8.648 -5.867 2.51 1 98.94 130 SER B CA 1
ATOM 2190 C C . SER B 1 130 ? 8.539 -7.34 2.887 1 98.94 130 SER B C 1
ATOM 2192 O O . SER B 1 130 ? 9.289 -8.172 2.381 1 98.94 130 SER B O 1
ATOM 2194 N N . THR B 1 131 ? 7.664 -7.645 3.789 1 98.81 131 THR B N 1
ATOM 2195 C CA . THR B 1 131 ? 7.266 -9.008 4.117 1 98.81 131 THR B CA 1
ATOM 2196 C C . THR B 1 131 ? 5.746 -9.148 4.117 1 98.81 131 THR B C 1
ATOM 2198 O O . THR B 1 131 ? 5.031 -8.156 4.293 1 98.81 131 THR B O 1
ATOM 2201 N N . THR B 1 132 ? 5.297 -10.297 3.887 1 98.62 132 THR B N 1
ATOM 2202 C CA . THR B 1 132 ? 3.863 -10.57 3.922 1 98.62 132 THR B CA 1
ATOM 2203 C C . THR B 1 132 ? 3.596 -12 4.367 1 98.62 132 THR B C 1
ATOM 2205 O O . THR B 1 132 ? 4.469 -12.867 4.266 1 98.62 132 THR B O 1
ATOM 2208 N N . GLN B 1 133 ? 2.516 -12.172 4.914 1 98 133 GLN B N 1
ATOM 2209 C CA . GLN B 1 133 ? 1.966 -13.492 5.227 1 98 133 GLN B CA 1
ATOM 2210 C C . GLN B 1 133 ? 0.614 -13.695 4.551 1 98 133 GLN B C 1
ATOM 2212 O O . GLN B 1 133 ? -0.243 -12.805 4.582 1 98 133 GLN B O 1
ATOM 2217 N N . VAL B 1 134 ? 0.487 -14.797 4.023 1 96.31 134 VAL B N 1
ATOM 2218 C CA . VAL B 1 134 ? -0.712 -15.062 3.236 1 96.31 134 VAL B CA 1
ATOM 2219 C C . VAL B 1 134 ? -1.341 -16.375 3.684 1 96.31 134 VAL B C 1
ATOM 2221 O O . VAL B 1 134 ? -0.635 -17.297 4.102 1 96.31 134 VAL B O 1
ATOM 2224 N N . LEU B 1 135 ? -2.615 -16.453 3.629 1 95.12 135 LEU B N 1
ATOM 2225 C CA . LEU B 1 135 ? -3.393 -17.641 3.932 1 95.12 135 LEU B CA 1
ATOM 2226 C C . LEU B 1 135 ? -3.801 -18.359 2.652 1 95.12 135 LEU B C 1
ATOM 2228 O O . LEU B 1 135 ? -4.297 -17.734 1.712 1 95.12 135 LEU B O 1
ATOM 2232 N N . ILE B 1 136 ? -3.551 -19.625 2.629 1 92.62 136 ILE B N 1
ATOM 2233 C CA . ILE B 1 136 ? -4.004 -20.453 1.515 1 92.62 136 ILE B CA 1
ATOM 2234 C C . ILE B 1 136 ? -5.469 -20.828 1.719 1 92.62 136 ILE B C 1
ATOM 2236 O O . ILE B 1 136 ? -5.82 -21.453 2.721 1 92.62 136 ILE B O 1
ATOM 2240 N N . LEU B 1 137 ? -6.273 -20.391 0.748 1 87.62 137 LEU B N 1
ATOM 2241 C CA . LEU B 1 137 ? -7.707 -20.641 0.891 1 87.62 137 LEU B CA 1
ATOM 2242 C C . LEU B 1 137 ? -8.07 -22.031 0.41 1 87.62 137 LEU B C 1
ATOM 2244 O O . LEU B 1 137 ? -7.445 -22.562 -0.512 1 87.62 137 LEU B O 1
ATOM 2248 N N . LYS B 1 138 ? -8.969 -22.719 1.213 1 76.88 138 LYS B N 1
ATOM 2249 C CA . LYS B 1 138 ? -9.445 -24.047 0.846 1 76.88 138 LYS B CA 1
ATOM 2250 C C . LYS B 1 138 ? -10.68 -23.953 -0.05 1 76.88 138 LYS B C 1
ATOM 2252 O O . LYS B 1 138 ? -11.484 -23.016 0.077 1 76.88 138 LYS B O 1
ATOM 2257 N N . PHE B 1 139 ? -10.742 -24.703 -1.132 1 61.5 139 PHE B N 1
ATOM 2258 C CA . PHE B 1 139 ? -11.945 -24.781 -1.945 1 61.5 139 PHE B CA 1
ATOM 2259 C C . PHE B 1 139 ? -13.094 -25.406 -1.15 1 61.5 139 PHE B C 1
ATOM 2261 O O . PHE B 1 139 ? -12.867 -26.25 -0.284 1 61.5 139 PHE B O 1
ATOM 2268 N N . PRO B 1 140 ? -14.336 -24.719 -0.979 1 58.47 140 PRO B N 1
ATOM 2269 C CA . PRO B 1 140 ? -15.469 -25.234 -0.21 1 58.47 140 PRO B CA 1
ATOM 2270 C C . PRO B 1 140 ? -15.539 -26.75 -0.211 1 58.47 140 PRO B C 1
ATOM 2272 O O . PRO B 1 140 ? -15.969 -27.359 0.774 1 58.47 140 PRO B O 1
ATOM 2275 N N . GLY B 1 141 ? -14.969 -27.391 -1.211 1 52.56 141 GLY B N 1
ATOM 2276 C CA . GLY B 1 141 ? -15.07 -28.828 -1.31 1 52.56 141 GLY B CA 1
ATOM 2277 C C . GLY B 1 141 ? -13.883 -29.547 -0.703 1 52.56 141 GLY B C 1
ATOM 2278 O O . GLY B 1 141 ? -13.859 -30.781 -0.647 1 52.56 141 GLY B O 1
ATOM 2279 N N . GLU B 1 142 ? -12.812 -28.891 -0.454 1 54.19 142 GLU B N 1
ATOM 2280 C CA . GLU B 1 142 ? -11.656 -29.609 0.079 1 54.19 142 GLU B CA 1
ATOM 2281 C C . GLU B 1 142 ? -11.781 -29.797 1.588 1 54.19 142 GLU B C 1
ATOM 2283 O O . GLU B 1 142 ? -11.961 -28.844 2.332 1 54.19 142 GLU B O 1
ATOM 2288 N N . GLN B 1 143 ? -12.516 -30.688 2.064 1 44.16 143 GLN B N 1
ATOM 2289 C CA . GLN B 1 143 ? -12.547 -31.172 3.441 1 44.16 143 GLN B CA 1
ATOM 2290 C C . GLN B 1 143 ? -11.133 -31.297 4.012 1 44.16 143 GLN B C 1
ATOM 2292 O O . GLN B 1 143 ? -10.227 -31.781 3.34 1 44.16 143 GLN B O 1
ATOM 2297 N N . SER B 1 144 ? -10.703 -30.531 5.008 1 43.44 144 SER B N 1
ATOM 2298 C CA . SER B 1 144 ? -9.516 -31 5.719 1 43.44 144 SER B CA 1
ATOM 2299 C C . SER B 1 144 ? -9.586 -32.5 5.973 1 43.44 144 SER B C 1
ATOM 2301 O O . SER B 1 144 ? -10.672 -33.062 6.16 1 43.44 144 SER B O 1
#